Protein AF-A0A957LT41-F1 (afdb_monomer_lite)

Foldseek 3Di:
DDPCPVVVVVVVVVVVVVVCVVVPVVVVVVCVVCLVPPDDDQDDPVVVVLLLLCLQFNQFDPVDDSVVSSVLLVQLLVLLLLQCVLVVVVSCVLCCLQVVQVVVQNVVSVVPNDDDNVSNNSSSVSSVVSNVSSLVCLQPHSNYQDPPPPPPDPVVVPPCVPSNVVSNVVSVVSVVVSVVSNVNSVVCCVPVDDDPPVVVVVVVCVVVDDVPNPD

Secondary structure (DSSP, 8-state):
--TTHHHHHHHHHHHHHHHHGGGHHHHHHHHHHHHHH---PPP-HHHHHHHHHHHHHTT--TTS-HHHHHHHHHHHHHHHHHHHGGGHHHHHHHHHHHHHHHHHHHHHHTTS----TTTSGGGHHHHHHHHHHHHHHHHH-TT-S-TT-SS--GGGSSS-HHHHHHHHHHHHHHHHHHHHHHHHHHHHHHHT-----HHHHHHHHHTT--TT---

pLDDT: mean 86.16, std 12.51, range [45.56, 97.25]

Structure (mmCIF, N/CA/C/O backbone):
data_AF-A0A957LT41-F1
#
_entry.id   AF-A0A957LT41-F1
#
loop_
_atom_site.group_PDB
_atom_site.id
_atom_site.type_symbol
_atom_site.label_atom_id
_atom_site.label_alt_id
_atom_site.label_comp_id
_atom_site.label_asym_id
_atom_site.label_entity_id
_atom_site.label_seq_id
_atom_site.pdbx_PDB_ins_code
_atom_site.Cartn_x
_atom_site.Cartn_y
_atom_site.Cartn_z
_atom_site.occupancy
_atom_site.B_iso_or_equiv
_atom_site.auth_seq_id
_atom_site.auth_comp_id
_atom_site.auth_asym_id
_atom_site.auth_atom_id
_atom_site.pdbx_PDB_model_num
ATOM 1 N N . ASN A 1 1 ? -30.777 -1.771 -1.173 1.00 56.56 1 ASN A N 1
ATOM 2 C CA . ASN A 1 1 ? -30.332 -1.715 -2.582 1.00 56.56 1 ASN A CA 1
ATOM 3 C C . ASN A 1 1 ? -31.487 -1.261 -3.442 1.00 56.56 1 ASN A C 1
ATOM 5 O O . ASN A 1 1 ? -32.528 -1.899 -3.389 1.00 56.56 1 ASN A O 1
ATOM 9 N N . SER A 1 2 ? -31.350 -0.142 -4.160 1.00 71.56 2 SER A N 1
ATOM 10 C CA . SER A 1 2 ? -32.411 0.293 -5.072 1.00 71.56 2 SER A CA 1
ATOM 11 C C . SER A 1 2 ? -32.413 -0.610 -6.316 1.00 71.56 2 SER A C 1
ATOM 13 O O . SER A 1 2 ? -31.338 -0.969 -6.802 1.00 71.56 2 SER A O 1
ATOM 15 N N . PRO A 1 3 ? -33.584 -0.965 -6.866 1.00 74.56 3 PRO A N 1
ATOM 16 C CA . PRO A 1 3 ? -33.681 -1.827 -8.048 1.00 74.56 3 PRO A CA 1
ATOM 17 C C . PRO A 1 3 ? -33.034 -1.211 -9.303 1.00 74.56 3 PRO A C 1
ATOM 19 O O . PRO A 1 3 ? -32.727 -1.916 -10.257 1.00 74.56 3 PRO A O 1
ATOM 22 N N . ARG A 1 4 ? -32.777 0.105 -9.303 1.00 84.94 4 ARG A N 1
ATOM 23 C CA . ARG A 1 4 ? -32.131 0.825 -10.413 1.00 84.94 4 ARG A CA 1
ATOM 24 C C . ARG A 1 4 ? -30.611 0.917 -10.287 1.00 84.94 4 ARG A C 1
ATOM 26 O O . ARG A 1 4 ? -29.958 1.261 -11.267 1.00 84.94 4 ARG A O 1
ATOM 33 N N . PHE A 1 5 ? -30.043 0.613 -9.117 1.00 86.25 5 PHE A N 1
ATOM 34 C CA . PHE A 1 5 ? -28.607 0.763 -8.877 1.00 86.25 5 PHE A CA 1
ATOM 35 C C . PHE A 1 5 ? -27.777 -0.098 -9.830 1.00 86.25 5 PHE A C 1
ATOM 37 O O . PHE A 1 5 ? -26.895 0.430 -10.494 1.00 86.25 5 PHE A O 1
ATOM 44 N N . GLY A 1 6 ? -28.098 -1.392 -9.953 1.00 86.56 6 GLY A N 1
ATOM 45 C CA . GLY A 1 6 ? -27.337 -2.310 -10.807 1.00 86.56 6 GLY A CA 1
ATOM 46 C C . GLY A 1 6 ? -27.349 -1.890 -12.277 1.00 86.56 6 GLY A C 1
ATOM 47 O O . GLY A 1 6 ? -26.302 -1.848 -12.914 1.00 86.56 6 GLY A O 1
ATOM 48 N N . ARG A 1 7 ? -28.519 -1.484 -12.788 1.00 89.88 7 ARG A N 1
ATOM 49 C CA . ARG A 1 7 ? -28.668 -0.992 -14.163 1.00 89.88 7 ARG A CA 1
ATOM 50 C C . ARG A 1 7 ? -27.865 0.286 -14.402 1.00 89.88 7 ARG A C 1
ATOM 52 O O . ARG A 1 7 ? -27.126 0.360 -15.375 1.00 89.88 7 ARG A O 1
ATOM 59 N N . ASN A 1 8 ? -27.997 1.275 -13.519 1.00 90.56 8 ASN A N 1
ATOM 60 C CA . ASN A 1 8 ? -27.285 2.544 -13.659 1.00 90.56 8 ASN A CA 1
ATOM 61 C C . ASN A 1 8 ? -25.769 2.347 -13.532 1.00 90.56 8 ASN A C 1
ATOM 63 O O . ASN A 1 8 ? -25.013 2.931 -14.299 1.00 90.56 8 ASN A O 1
ATOM 67 N N . TRP A 1 9 ? -25.327 1.494 -12.605 1.00 89.06 9 TRP A N 1
ATOM 68 C CA . TRP A 1 9 ? -23.921 1.137 -12.455 1.00 89.06 9 TRP A CA 1
ATOM 69 C C . TRP A 1 9 ? -23.382 0.479 -13.729 1.00 89.06 9 TRP A C 1
ATOM 71 O O . TRP A 1 9 ? -22.382 0.947 -14.260 1.00 89.06 9 TRP A O 1
ATOM 81 N N . ALA A 1 10 ? -24.076 -0.524 -14.278 1.00 92.50 10 ALA A N 1
ATOM 82 C CA . ALA A 1 10 ? -23.667 -1.190 -15.515 1.00 92.50 10 ALA A CA 1
ATOM 83 C C . ALA A 1 10 ? -23.632 -0.230 -16.717 1.00 92.50 10 ALA A C 1
ATOM 85 O O . ALA A 1 10 ? -22.687 -0.270 -17.500 1.00 92.50 10 ALA A O 1
ATOM 86 N N . MET A 1 11 ? -24.612 0.675 -16.837 1.00 95.12 11 MET A N 1
ATOM 87 C CA . MET A 1 11 ? -24.608 1.721 -17.867 1.00 95.12 11 MET A CA 1
ATOM 88 C C . MET A 1 11 ? -23.391 2.640 -17.735 1.00 95.12 11 MET A C 1
ATOM 90 O O . MET A 1 11 ? -22.729 2.906 -18.731 1.00 95.12 11 MET A O 1
ATOM 94 N N . ILE A 1 12 ? -23.062 3.088 -16.520 1.00 94.25 12 ILE A N 1
ATOM 95 C CA . ILE A 1 12 ? -21.889 3.941 -16.276 1.00 94.25 12 ILE A CA 1
ATOM 96 C C . ILE A 1 12 ? -20.592 3.198 -16.616 1.00 94.25 12 ILE A C 1
ATOM 98 O O . ILE A 1 12 ? -19.738 3.773 -17.284 1.00 94.25 12 ILE A O 1
ATOM 102 N N . GLN A 1 13 ? -20.451 1.927 -16.217 1.00 92.56 13 GLN A N 1
ATOM 103 C CA . GLN A 1 13 ? -19.287 1.108 -16.587 1.00 92.56 13 GLN A CA 1
ATOM 104 C C . GLN A 1 13 ? -19.172 0.956 -18.110 1.00 92.56 13 GLN A C 1
ATOM 106 O O . GLN A 1 13 ? -18.088 1.110 -18.665 1.00 92.56 13 GLN A O 1
ATOM 111 N N . GLY A 1 14 ? -20.294 0.715 -18.795 1.00 96.38 14 GLY A N 1
ATOM 112 C CA . GLY A 1 14 ? -20.341 0.616 -20.252 1.00 96.38 14 GLY A CA 1
ATOM 113 C C . GLY A 1 14 ? -19.942 1.918 -20.945 1.00 96.38 14 GLY A C 1
ATOM 114 O O . GLY A 1 14 ? -19.115 1.893 -21.848 1.00 96.38 14 GLY A O 1
ATOM 115 N N . VAL A 1 15 ? -20.462 3.063 -20.493 1.00 96.62 15 VAL A N 1
ATOM 116 C CA . VAL A 1 15 ? -20.073 4.384 -21.019 1.00 96.62 15 VAL A CA 1
ATOM 117 C C . VAL A 1 15 ? -18.590 4.653 -20.775 1.00 96.62 15 VAL A C 1
ATOM 119 O O . VAL A 1 15 ? -17.900 5.076 -21.696 1.00 96.62 15 VAL A O 1
ATOM 122 N N . ALA A 1 16 ? -18.076 4.370 -19.576 1.00 93.50 16 ALA A N 1
ATOM 123 C CA . ALA A 1 16 ? -16.655 4.533 -19.274 1.00 93.50 16 ALA A CA 1
ATOM 124 C C . ALA A 1 16 ? -15.776 3.666 -20.191 1.00 93.50 16 ALA A C 1
ATOM 126 O O . ALA A 1 16 ? -14.781 4.150 -20.726 1.00 93.50 16 ALA A O 1
ATOM 127 N N . PHE A 1 17 ? -16.175 2.414 -20.429 1.00 94.81 17 PHE A N 1
ATOM 128 C CA . PHE A 1 17 ? -15.482 1.519 -21.350 1.00 94.81 17 PHE A CA 1
ATOM 129 C C . PHE A 1 17 ? -15.532 2.026 -22.798 1.00 94.81 17 PHE A C 1
ATOM 131 O O . PHE A 1 17 ? -14.501 2.069 -23.463 1.00 94.81 17 PHE A O 1
ATOM 138 N N . LEU A 1 18 ? -16.697 2.480 -23.272 1.00 96.62 18 LEU A N 1
ATOM 139 C CA . LEU A 1 18 ? -16.859 3.061 -24.610 1.00 96.62 18 LEU A CA 1
ATOM 140 C C . LEU A 1 18 ? -15.993 4.312 -24.806 1.00 96.62 18 LEU A C 1
ATOM 142 O O . LEU A 1 18 ? -15.368 4.460 -25.850 1.00 96.62 18 LEU A O 1
ATOM 146 N N . LEU A 1 19 ? -15.916 5.187 -23.799 1.00 96.56 19 LEU A N 1
ATOM 147 C CA . LEU A 1 19 ? -15.042 6.365 -23.820 1.00 96.56 19 LEU A CA 1
ATOM 148 C C . LEU A 1 19 ? -13.553 5.991 -23.801 1.00 96.56 19 LEU A C 1
ATOM 150 O O . LEU A 1 19 ? -12.722 6.754 -24.290 1.00 96.56 19 LEU A O 1
ATOM 154 N N . TRP A 1 20 ? -13.212 4.823 -23.255 1.00 96.06 20 TRP A N 1
ATOM 155 C CA . TRP A 1 20 ? -11.846 4.307 -23.227 1.00 96.06 20 TRP A CA 1
ATOM 156 C C . TRP A 1 20 ? -11.448 3.570 -24.519 1.00 96.06 20 TRP A C 1
ATOM 158 O O . TRP A 1 20 ? -10.269 3.559 -24.865 1.00 96.06 20 TRP A O 1
ATOM 168 N N . LEU A 1 21 ? -12.402 3.013 -25.279 1.00 96.19 21 LEU A N 1
ATOM 169 C CA . LEU A 1 21 ? -12.138 2.232 -26.501 1.00 96.19 21 LEU A CA 1
ATOM 170 C C . LEU A 1 21 ? -11.209 2.895 -27.536 1.00 96.19 21 LEU A C 1
ATOM 172 O O . LEU A 1 21 ? -10.384 2.166 -28.090 1.00 96.19 21 LEU A O 1
ATOM 176 N N . PRO A 1 22 ? -11.265 4.217 -27.807 1.00 96.19 22 PRO A N 1
ATOM 177 C CA . PRO A 1 22 ? -10.331 4.857 -28.738 1.00 96.19 22 PRO A CA 1
ATOM 178 C C . PRO A 1 22 ? -8.856 4.652 -28.361 1.00 96.19 22 PRO A C 1
ATOM 180 O O . PRO A 1 22 ? -7.988 4.620 -29.229 1.00 96.19 22 PRO A O 1
ATOM 183 N N . TRP A 1 23 ? -8.575 4.458 -27.071 1.00 95.00 23 TRP A N 1
ATOM 184 C CA . TRP A 1 23 ? -7.234 4.219 -26.546 1.00 95.00 23 TRP A CA 1
ATOM 185 C C . TRP A 1 23 ? -6.841 2.741 -26.546 1.00 95.00 23 TRP A C 1
ATOM 187 O O . TRP A 1 23 ? -5.669 2.434 -26.347 1.00 95.00 23 TRP A O 1
ATOM 197 N N . ALA A 1 24 ? -7.769 1.815 -26.806 1.00 93.38 24 ALA A N 1
ATOM 198 C CA . ALA A 1 24 ? -7.495 0.382 -26.745 1.00 93.38 24 ALA A CA 1
ATOM 199 C C . ALA A 1 24 ? -6.460 -0.059 -27.794 1.00 93.38 24 ALA A C 1
ATOM 201 O O . ALA A 1 24 ? -5.564 -0.842 -27.488 1.00 93.38 24 ALA A O 1
ATOM 202 N N . VAL A 1 25 ? -6.549 0.467 -29.020 1.00 92.94 25 VAL A N 1
ATOM 203 C CA . VAL A 1 25 ? -5.601 0.151 -30.102 1.00 92.94 25 VAL A CA 1
ATOM 204 C C . VAL A 1 25 ? -4.182 0.641 -29.785 1.00 92.94 25 VAL A C 1
ATOM 206 O O . VAL A 1 25 ? -3.280 -0.201 -29.756 1.00 92.94 25 VAL A O 1
ATOM 209 N N . PRO A 1 26 ? -3.940 1.942 -29.510 1.00 93.69 26 PRO A N 1
ATOM 210 C CA . PRO A 1 26 ? -2.597 2.401 -29.163 1.00 93.69 26 PRO A CA 1
ATOM 211 C C . PRO A 1 26 ? -2.087 1.751 -27.874 1.00 93.69 26 PRO A C 1
ATOM 213 O O . PRO A 1 26 ? -0.903 1.444 -27.795 1.00 93.69 26 PRO A O 1
ATOM 216 N N . PHE A 1 27 ? -2.963 1.454 -26.906 1.00 90.06 27 PHE A N 1
ATOM 217 C CA . PHE A 1 27 ? -2.597 0.701 -25.708 1.00 90.06 27 PHE A CA 1
ATOM 218 C C . PHE A 1 27 ? -2.038 -0.683 -26.059 1.00 90.06 27 PHE A C 1
ATOM 220 O O . PHE A 1 27 ? -0.923 -0.996 -25.664 1.00 90.06 27 PHE A O 1
ATOM 227 N N . VAL A 1 28 ? -2.751 -1.487 -26.857 1.00 89.38 28 VAL A N 1
ATOM 228 C CA . VAL A 1 28 ? -2.287 -2.832 -27.245 1.00 89.38 28 VAL A CA 1
ATOM 229 C C . VAL A 1 28 ? -0.986 -2.776 -28.048 1.00 89.38 28 VAL A C 1
ATOM 231 O O . VAL A 1 28 ? -0.105 -3.609 -27.832 1.00 89.38 28 VAL A O 1
ATOM 234 N N . LEU A 1 29 ? -0.847 -1.812 -28.963 1.00 90.19 29 LEU A N 1
ATOM 235 C CA . LEU A 1 29 ? 0.390 -1.625 -29.728 1.00 90.19 29 LEU A CA 1
ATOM 236 C C . LEU A 1 29 ? 1.562 -1.270 -28.805 1.00 90.19 29 LEU A C 1
ATOM 238 O O . LEU A 1 29 ? 2.605 -1.917 -28.873 1.00 90.19 29 LEU A O 1
ATOM 242 N N . GLN A 1 30 ? 1.366 -0.314 -27.896 1.00 84.94 30 GLN A N 1
ATOM 243 C CA . GLN A 1 30 ? 2.382 0.107 -26.936 1.00 84.94 30 GLN A CA 1
ATOM 244 C C . GLN A 1 30 ? 2.771 -1.028 -25.987 1.00 84.94 30 GLN A C 1
ATOM 246 O O . GLN A 1 30 ? 3.956 -1.252 -25.761 1.00 84.94 30 GLN A O 1
ATOM 251 N N . THR A 1 31 ? 1.799 -1.777 -25.457 1.00 82.00 31 THR A N 1
ATOM 252 C CA . THR A 1 31 ? 2.073 -2.917 -24.574 1.00 82.00 31 THR A CA 1
ATOM 253 C C . THR A 1 31 ? 2.923 -3.967 -25.281 1.00 82.00 31 THR A C 1
ATOM 255 O O . THR A 1 31 ? 3.863 -4.469 -24.682 1.00 82.00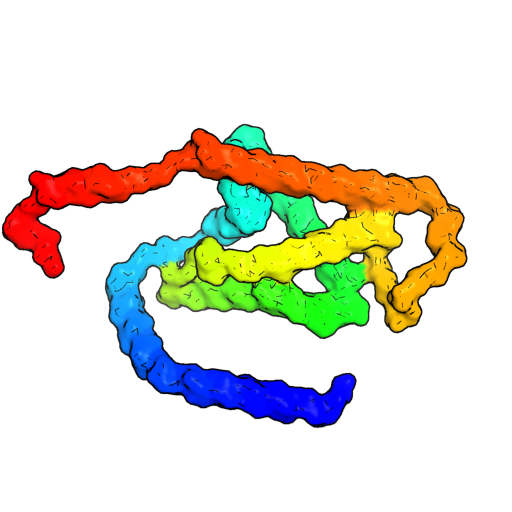 31 THR A O 1
ATOM 258 N N . ARG A 1 32 ? 2.665 -4.263 -26.564 1.00 84.06 32 ARG A N 1
ATOM 259 C CA . ARG A 1 32 ? 3.479 -5.227 -27.328 1.00 84.06 32 ARG A CA 1
ATOM 260 C C . ARG A 1 32 ? 4.921 -4.766 -27.538 1.00 84.06 32 ARG A C 1
ATOM 262 O O . ARG A 1 32 ? 5.813 -5.604 -27.495 1.00 84.06 32 ARG A O 1
ATOM 269 N N . LEU A 1 33 ? 5.137 -3.472 -27.774 1.00 81.50 33 LEU A N 1
ATOM 270 C CA . LEU A 1 33 ? 6.478 -2.901 -27.935 1.00 81.50 33 LEU A CA 1
ATOM 271 C C . LEU A 1 33 ? 7.251 -2.926 -26.611 1.00 81.50 33 LEU A C 1
ATOM 273 O O . LEU A 1 33 ? 8.376 -3.411 -26.554 1.00 81.50 33 LEU A O 1
ATOM 277 N N . VAL A 1 34 ? 6.617 -2.471 -25.527 1.00 74.00 34 VAL A N 1
ATOM 278 C CA . VAL A 1 34 ? 7.219 -2.448 -24.185 1.00 74.00 34 VAL A CA 1
ATOM 279 C C . VAL A 1 34 ? 7.492 -3.866 -23.672 1.00 74.00 34 VAL A C 1
ATOM 281 O O . VAL A 1 34 ? 8.534 -4.100 -23.072 1.00 74.00 34 VAL A O 1
ATOM 284 N N . ASP A 1 35 ? 6.623 -4.836 -23.970 1.00 71.75 35 ASP A N 1
ATOM 285 C CA . ASP A 1 35 ? 6.827 -6.250 -23.622 1.00 71.75 35 ASP A CA 1
ATOM 286 C C . ASP A 1 35 ? 8.115 -6.855 -24.221 1.00 71.75 35 ASP A C 1
ATOM 288 O O . ASP A 1 35 ? 8.587 -7.884 -23.725 1.00 71.75 35 ASP A O 1
ATOM 292 N N . GLY A 1 36 ? 8.648 -6.276 -25.304 1.00 71.62 36 GLY A N 1
ATOM 293 C CA . GLY A 1 36 ? 9.891 -6.710 -25.948 1.00 71.62 36 GLY A CA 1
ATOM 294 C C . GLY A 1 36 ? 11.157 -6.134 -25.308 1.00 71.62 36 GLY A C 1
ATOM 295 O O . GLY A 1 36 ? 12.165 -6.829 -25.247 1.00 71.62 36 GLY A O 1
ATOM 296 N N . GLU A 1 37 ? 11.080 -4.908 -24.788 1.00 73.12 37 GLU A N 1
ATOM 297 C CA . GLU A 1 37 ? 12.249 -4.093 -24.409 1.00 73.12 37 GLU A CA 1
ATOM 298 C C . GLU A 1 37 ? 12.371 -3.851 -22.893 1.00 73.12 37 GLU A C 1
ATOM 300 O O . GLU A 1 37 ? 13.411 -3.420 -22.398 1.00 73.12 37 GLU A O 1
ATOM 305 N N . PHE A 1 38 ? 11.306 -4.089 -22.121 1.00 68.50 38 PHE A N 1
ATOM 306 C CA . PHE A 1 38 ? 11.252 -3.699 -20.713 1.00 68.50 38 PHE A CA 1
ATOM 307 C C . PHE A 1 38 ? 11.651 -4.841 -19.772 1.00 68.50 38 PHE A C 1
ATOM 309 O O . PHE A 1 38 ? 11.040 -5.912 -19.767 1.00 68.50 38 PHE A O 1
ATOM 316 N N . TRP A 1 39 ? 12.654 -4.597 -18.924 1.00 69.06 39 TRP A N 1
ATOM 317 C CA . TRP A 1 39 ? 13.183 -5.588 -17.985 1.00 69.06 39 TRP A CA 1
ATOM 318 C C . TRP A 1 39 ? 12.905 -5.190 -16.527 1.00 69.06 39 TRP A C 1
ATOM 320 O O . TRP A 1 39 ? 13.577 -4.325 -15.967 1.00 69.06 39 TRP A O 1
ATOM 330 N N . ILE A 1 40 ? 11.923 -5.845 -15.894 1.00 80.88 40 ILE A N 1
ATOM 331 C CA . ILE A 1 40 ? 11.733 -5.846 -14.432 1.00 80.88 40 ILE A CA 1
ATOM 332 C C . ILE A 1 40 ? 12.049 -7.249 -13.904 1.00 80.88 40 ILE A C 1
ATOM 334 O O . ILE A 1 40 ? 11.722 -8.257 -14.534 1.00 80.88 40 ILE A O 1
ATOM 338 N N . GLN A 1 41 ? 12.665 -7.328 -12.724 1.00 85.50 41 GLN A N 1
ATOM 339 C CA . GLN A 1 41 ? 12.905 -8.603 -12.051 1.00 85.50 41 GLN A CA 1
ATOM 340 C C . GLN A 1 41 ? 11.593 -9.268 -11.613 1.00 85.50 41 GLN A C 1
ATOM 342 O O . GLN A 1 41 ? 10.673 -8.612 -11.128 1.00 85.50 41 GLN A O 1
ATOM 347 N N . ALA A 1 42 ? 11.519 -10.593 -11.745 1.00 88.75 42 ALA A N 1
ATOM 348 C CA . ALA A 1 42 ? 10.367 -11.356 -11.279 1.00 88.75 42 ALA A CA 1
ATOM 349 C C . ALA A 1 42 ? 10.140 -11.158 -9.766 1.00 88.75 42 ALA A C 1
ATOM 351 O O . ALA A 1 42 ? 11.108 -11.164 -8.994 1.00 88.75 42 ALA A O 1
ATOM 352 N N . PRO A 1 43 ? 8.881 -11.004 -9.315 1.00 92.31 43 PRO A N 1
ATOM 353 C CA . PRO A 1 43 ? 8.598 -10.797 -7.906 1.00 92.31 43 PRO A CA 1
ATOM 354 C C . PRO A 1 43 ? 8.972 -12.031 -7.082 1.00 92.31 43 PRO A C 1
ATOM 356 O O . PRO A 1 43 ? 8.653 -13.170 -7.417 1.00 92.31 43 PRO A O 1
ATOM 359 N N . THR A 1 44 ? 9.614 -11.782 -5.949 1.00 93.94 44 THR A N 1
ATOM 360 C CA . THR A 1 44 ? 9.907 -12.758 -4.901 1.00 93.94 44 THR A CA 1
ATOM 361 C C . THR A 1 44 ? 9.117 -12.427 -3.634 1.00 93.94 44 THR A C 1
ATOM 363 O O . THR A 1 44 ? 8.590 -11.327 -3.460 1.00 93.94 44 THR A O 1
ATOM 366 N N . LEU A 1 45 ? 9.085 -13.344 -2.665 1.00 92.06 45 LEU A N 1
ATOM 367 C CA . LEU A 1 45 ? 8.521 -13.036 -1.343 1.00 92.06 45 LEU A CA 1
ATOM 368 C C . LEU A 1 45 ? 9.226 -11.842 -0.677 1.00 92.06 45 LEU A C 1
ATOM 370 O O . LEU A 1 45 ? 8.590 -11.060 0.027 1.00 92.06 45 LEU A O 1
ATOM 374 N N . ARG A 1 46 ? 10.529 -11.666 -0.942 1.00 92.31 46 ARG A N 1
ATOM 375 C CA . ARG A 1 46 ? 11.312 -10.531 -0.444 1.00 92.31 46 ARG A CA 1
ATOM 376 C C . ARG A 1 46 ? 10.851 -9.215 -1.060 1.00 92.31 46 ARG A C 1
ATOM 378 O O . ARG A 1 46 ? 10.729 -8.245 -0.323 1.00 92.31 46 ARG A O 1
ATOM 385 N N . THR A 1 47 ? 10.575 -9.173 -2.365 1.00 91.69 47 THR A N 1
ATOM 386 C CA . THR A 1 47 ? 10.058 -7.950 -3.002 1.00 91.69 47 THR A CA 1
ATOM 387 C C . THR A 1 47 ? 8.665 -7.614 -2.487 1.00 91.69 47 THR A C 1
ATOM 389 O O . THR A 1 47 ? 8.422 -6.464 -2.164 1.00 91.69 47 THR A O 1
ATOM 392 N N . VAL A 1 48 ? 7.787 -8.607 -2.289 1.00 92.62 48 VAL A N 1
ATOM 393 C CA . VAL A 1 48 ? 6.438 -8.375 -1.734 1.00 92.62 48 VAL A CA 1
ATOM 394 C C . VAL A 1 48 ? 6.504 -7.834 -0.302 1.00 92.62 48 VAL A C 1
ATOM 396 O O . VAL A 1 48 ? 5.842 -6.850 0.026 1.00 92.62 48 VAL A O 1
ATOM 399 N N . ALA A 1 49 ? 7.330 -8.442 0.554 1.00 92.00 49 ALA A N 1
ATOM 400 C CA . ALA A 1 49 ? 7.569 -7.938 1.906 1.00 92.00 49 ALA A CA 1
ATOM 401 C C . ALA A 1 49 ? 8.218 -6.543 1.887 1.00 92.00 49 ALA A C 1
ATOM 403 O O . ALA A 1 49 ? 7.889 -5.696 2.718 1.00 92.00 49 ALA A O 1
ATOM 404 N N . GLY A 1 50 ? 9.101 -6.300 0.914 1.00 92.94 50 GLY A N 1
ATOM 405 C CA . GLY A 1 50 ? 9.699 -5.003 0.619 1.00 92.94 50 GLY A CA 1
ATOM 406 C C . GLY A 1 50 ? 8.646 -3.946 0.308 1.00 92.94 50 GLY A C 1
ATOM 407 O O . GLY A 1 50 ? 8.626 -2.928 0.982 1.00 92.94 50 GLY A O 1
ATOM 408 N N . THR A 1 51 ? 7.705 -4.214 -0.597 1.00 93.62 51 THR A N 1
ATOM 409 C CA . THR A 1 51 ? 6.610 -3.292 -0.936 1.00 93.62 51 THR A CA 1
ATOM 410 C C . THR A 1 51 ? 5.738 -2.968 0.279 1.00 93.62 51 THR A C 1
ATOM 412 O O . THR A 1 51 ? 5.430 -1.805 0.534 1.00 93.62 51 THR A O 1
ATOM 415 N N . LEU A 1 52 ? 5.387 -3.971 1.095 1.00 92.69 52 LEU A N 1
ATOM 416 C CA . LEU A 1 52 ? 4.634 -3.746 2.338 1.00 92.69 52 LEU A CA 1
ATOM 417 C C . LEU A 1 52 ? 5.423 -2.893 3.350 1.00 92.69 52 LEU A C 1
ATOM 419 O O . LEU A 1 52 ? 4.837 -2.036 4.021 1.00 92.69 52 LEU A O 1
ATOM 423 N N . LYS A 1 53 ? 6.749 -3.087 3.434 1.00 94.38 53 LYS A N 1
ATOM 424 C CA . LYS A 1 53 ? 7.654 -2.204 4.186 1.00 94.38 53 LYS A CA 1
ATOM 425 C C . LYS A 1 53 ? 7.629 -0.792 3.607 1.00 94.38 53 LYS A C 1
ATOM 427 O O . LYS A 1 53 ? 7.418 0.142 4.372 1.00 94.38 53 LYS A O 1
ATOM 432 N N . THR A 1 54 ? 7.772 -0.632 2.291 1.00 92.88 54 THR A N 1
ATOM 433 C CA . THR A 1 54 ? 7.752 0.666 1.601 1.00 92.88 54 THR A CA 1
ATOM 434 C C . THR A 1 54 ? 6.481 1.447 1.915 1.00 92.88 54 THR A C 1
ATOM 436 O O . THR A 1 54 ? 6.547 2.631 2.238 1.00 92.88 54 THR A O 1
ATOM 439 N N . PHE A 1 55 ? 5.328 0.779 1.900 1.00 91.25 55 PHE A N 1
ATOM 440 C CA . PHE A 1 55 ? 4.032 1.408 2.174 1.00 91.25 55 PHE A CA 1
ATOM 441 C C . PHE A 1 55 ? 3.830 1.794 3.631 1.00 91.25 55 PHE A C 1
ATOM 443 O O . PHE A 1 55 ? 3.006 2.653 3.918 1.00 91.25 55 PHE A O 1
ATOM 450 N N . SER A 1 56 ? 4.565 1.166 4.546 1.00 92.12 56 SER A N 1
ATOM 451 C CA . SER A 1 56 ? 4.467 1.444 5.977 1.00 92.12 56 SER A CA 1
ATOM 452 C C . SER A 1 56 ? 5.504 2.481 6.426 1.00 92.12 56 SER A C 1
ATOM 454 O O . SER A 1 56 ? 5.172 3.406 7.165 1.00 92.12 56 SER A O 1
ATOM 456 N N . PHE A 1 57 ? 6.760 2.310 5.999 1.00 92.38 57 PHE A N 1
ATOM 457 C CA . PHE A 1 57 ? 7.934 3.123 6.337 1.00 92.38 57 PHE A CA 1
ATOM 458 C C . PHE A 1 57 ? 9.106 2.810 5.378 1.00 92.38 57 PHE A C 1
ATOM 460 O O . PHE A 1 57 ? 9.970 1.976 5.649 1.00 92.38 57 PHE A O 1
ATOM 467 N N . ALA A 1 58 ? 9.156 3.493 4.233 1.00 89.38 58 ALA A N 1
ATOM 468 C CA . ALA A 1 58 ? 10.132 3.213 3.175 1.00 89.38 58 ALA A CA 1
ATOM 469 C C . ALA A 1 58 ? 11.605 3.347 3.594 1.00 89.38 58 ALA A C 1
ATOM 471 O O . ALA A 1 58 ? 12.417 2.482 3.270 1.00 89.38 58 ALA A O 1
ATOM 472 N N . HIS A 1 59 ? 11.945 4.386 4.355 1.00 91.19 59 HIS A N 1
ATOM 473 C CA . HIS A 1 59 ? 13.333 4.748 4.654 1.00 91.19 59 HIS A CA 1
ATOM 474 C C . HIS A 1 59 ? 13.643 4.593 6.143 1.00 91.19 59 HIS A C 1
ATOM 476 O O . HIS A 1 59 ? 14.279 5.450 6.747 1.00 91.19 59 HIS A O 1
ATOM 482 N N . LEU A 1 60 ? 13.171 3.513 6.766 1.00 91.94 60 LEU A N 1
ATOM 483 C CA . LEU A 1 60 ? 13.510 3.225 8.158 1.00 91.94 60 LEU A CA 1
ATOM 484 C C . LEU A 1 60 ? 15.005 2.856 8.282 1.00 91.94 60 LEU A C 1
ATOM 486 O O . LEU A 1 60 ? 15.454 2.012 7.504 1.00 91.94 60 LEU A O 1
ATOM 490 N N . PRO A 1 61 ? 15.755 3.440 9.238 1.00 90.69 61 PRO A N 1
ATOM 491 C CA . PRO A 1 61 ? 17.143 3.066 9.506 1.00 90.69 61 PRO A CA 1
ATOM 492 C C . PRO A 1 61 ? 17.330 1.565 9.763 1.00 90.69 61 PRO A C 1
ATOM 494 O O . PRO A 1 61 ? 16.497 0.948 10.426 1.00 90.69 61 PRO A O 1
ATOM 497 N N . ASP A 1 62 ? 18.454 0.999 9.320 1.00 88.06 62 ASP A N 1
ATOM 498 C CA . ASP A 1 62 ? 18.714 -0.451 9.394 1.00 88.06 62 ASP A CA 1
ATOM 499 C C . ASP A 1 62 ? 18.792 -1.005 10.825 1.00 88.06 62 ASP A C 1
ATOM 501 O O . ASP A 1 62 ? 18.529 -2.184 11.055 1.00 88.06 62 ASP A O 1
ATOM 505 N N . TRP A 1 63 ? 19.113 -0.156 11.807 1.00 89.56 63 TRP A N 1
ATOM 506 C CA . TRP A 1 63 ? 19.141 -0.534 13.222 1.00 89.56 63 TRP A CA 1
ATOM 507 C C . TRP A 1 63 ? 17.741 -0.708 13.834 1.00 89.56 63 TRP A C 1
ATOM 509 O O . TRP A 1 63 ? 17.613 -1.308 14.902 1.00 89.56 63 TRP A O 1
ATOM 519 N N . LEU A 1 64 ? 16.683 -0.203 13.184 1.00 91.75 64 LEU A N 1
ATOM 520 C CA . LEU A 1 64 ? 15.306 -0.385 13.639 1.00 91.75 64 LEU A CA 1
ATOM 521 C C . LEU A 1 64 ? 14.696 -1.666 13.046 1.00 91.75 64 LEU A C 1
ATOM 523 O O . LEU A 1 64 ? 14.645 -1.826 11.823 1.00 91.75 64 LEU A O 1
ATOM 527 N N . PRO A 1 65 ? 14.142 -2.568 13.877 1.00 92.75 65 PRO A N 1
ATOM 528 C CA . PRO A 1 65 ? 13.566 -3.810 13.384 1.00 92.75 65 PRO A CA 1
ATOM 529 C C . PRO A 1 65 ? 12.246 -3.537 12.650 1.00 92.75 65 PRO A C 1
ATOM 531 O O . PRO A 1 65 ? 11.239 -3.192 13.258 1.00 92.75 65 PRO A O 1
ATOM 534 N N . ALA A 1 66 ? 12.220 -3.746 11.333 1.00 92.44 66 ALA A N 1
ATOM 535 C CA . ALA A 1 66 ? 11.025 -3.524 10.513 1.00 92.44 66 ALA A CA 1
ATOM 536 C C . ALA A 1 66 ? 9.870 -4.497 10.829 1.00 92.44 66 ALA A C 1
ATOM 538 O O . ALA A 1 66 ? 8.701 -4.115 10.802 1.00 92.44 66 ALA A O 1
ATOM 539 N N . VAL A 1 67 ? 10.183 -5.764 11.126 1.00 93.38 67 VAL A N 1
ATOM 540 C CA . VAL A 1 67 ? 9.181 -6.844 11.220 1.00 93.38 67 VAL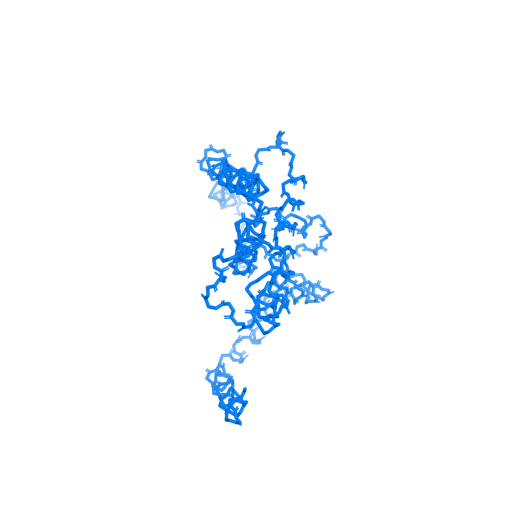 A CA 1
ATOM 541 C C . VAL A 1 67 ? 8.125 -6.597 12.310 1.00 93.38 67 VAL A C 1
ATOM 543 O O . VAL A 1 67 ? 6.941 -6.677 11.981 1.00 93.38 67 VAL A O 1
ATOM 546 N N . PRO A 1 68 ? 8.471 -6.242 13.566 1.00 94.81 68 PRO A N 1
ATOM 547 C CA . PRO A 1 68 ? 7.468 -5.962 14.597 1.00 94.81 68 PRO A CA 1
ATOM 548 C C . PRO A 1 68 ? 6.503 -4.835 14.211 1.00 94.81 68 PRO A C 1
ATOM 550 O O . PRO A 1 68 ? 5.304 -4.921 14.479 1.00 94.81 68 PRO A O 1
ATOM 553 N N . PHE A 1 69 ? 7.003 -3.796 13.539 1.00 94.56 69 PHE A N 1
ATOM 554 C CA . PHE A 1 69 ? 6.175 -2.681 13.091 1.00 94.56 69 PHE A CA 1
ATOM 555 C C . PHE A 1 69 ? 5.253 -3.087 11.937 1.00 94.56 69 PHE A C 1
ATOM 557 O O . PHE A 1 69 ? 4.082 -2.715 11.948 1.00 94.56 69 PHE A O 1
ATOM 564 N N . LEU A 1 70 ? 5.716 -3.923 10.999 1.00 94.50 70 LEU A N 1
ATOM 565 C CA . LEU A 1 70 ? 4.843 -4.486 9.961 1.00 94.50 70 LEU A CA 1
ATOM 566 C C . LEU A 1 70 ? 3.733 -5.350 10.559 1.00 94.50 70 LEU A C 1
ATOM 568 O O . LEU A 1 70 ? 2.581 -5.245 10.139 1.00 94.50 70 LEU A O 1
ATOM 572 N N . VAL A 1 71 ? 4.055 -6.161 11.570 1.00 95.56 71 VAL A N 1
ATOM 573 C CA . VAL A 1 71 ? 3.057 -6.959 12.294 1.00 95.56 71 VAL A CA 1
ATOM 574 C C . VAL A 1 71 ? 2.030 -6.049 12.965 1.00 95.56 71 VAL A C 1
ATOM 576 O O . VAL A 1 71 ? 0.834 -6.290 12.824 1.00 95.56 71 VAL A O 1
ATOM 579 N N . LEU A 1 72 ? 2.455 -4.970 13.630 1.00 94.88 72 LEU A N 1
ATOM 580 C CA . LEU A 1 72 ? 1.535 -3.995 14.223 1.00 94.88 72 LEU A CA 1
ATOM 581 C C . LEU A 1 72 ? 0.596 -3.379 13.172 1.00 94.88 72 LEU A C 1
ATOM 583 O O . LEU A 1 72 ? -0.615 -3.335 13.385 1.00 94.88 72 LEU A O 1
ATOM 587 N N . TYR A 1 73 ? 1.136 -2.929 12.037 1.00 95.25 73 TYR A N 1
ATOM 588 C CA . TYR A 1 73 ? 0.353 -2.327 10.953 1.00 95.25 73 TYR A CA 1
ATOM 589 C C . TYR A 1 73 ? -0.654 -3.334 10.376 1.00 95.25 73 TYR A C 1
ATOM 591 O O . TYR A 1 73 ? -1.832 -3.006 10.212 1.00 95.25 73 TYR A O 1
ATOM 599 N N . ALA A 1 74 ? -0.228 -4.581 10.151 1.00 95.06 74 ALA A N 1
ATOM 600 C CA . ALA A 1 74 ? -1.094 -5.664 9.694 1.00 95.06 74 ALA A CA 1
ATOM 601 C C . ALA A 1 74 ? -2.209 -5.970 10.707 1.00 95.06 74 ALA A C 1
ATOM 603 O O . ALA A 1 74 ? -3.374 -6.064 10.325 1.00 95.06 74 ALA A O 1
ATOM 604 N N . LEU A 1 75 ? -1.891 -6.060 12.003 1.00 95.62 75 LEU A N 1
ATOM 605 C CA . LEU A 1 75 ? -2.880 -6.284 13.062 1.00 95.62 75 LEU A CA 1
ATOM 606 C C . LEU A 1 75 ? -3.910 -5.153 13.132 1.00 95.62 75 LEU A C 1
ATOM 608 O O . LEU A 1 75 ? -5.098 -5.425 13.300 1.00 95.62 75 LEU A O 1
ATOM 612 N N . LEU A 1 76 ? -3.491 -3.896 12.963 1.00 95.44 76 LEU A N 1
ATOM 613 C CA . LEU A 1 76 ? -4.407 -2.756 12.910 1.00 95.44 76 LEU A CA 1
ATOM 614 C C . LEU A 1 76 ? -5.296 -2.799 11.661 1.00 95.44 76 LEU A C 1
ATOM 616 O O . LEU A 1 76 ? -6.504 -2.604 11.775 1.00 95.44 76 LEU A O 1
ATOM 620 N N . ALA A 1 77 ? -4.745 -3.111 10.486 1.00 95.00 77 ALA A N 1
ATOM 621 C CA . ALA A 1 77 ? -5.536 -3.254 9.264 1.00 95.00 77 ALA A CA 1
ATOM 622 C C . ALA A 1 77 ? -6.565 -4.399 9.374 1.00 95.00 77 ALA A C 1
ATOM 624 O O . ALA A 1 77 ? -7.740 -4.217 9.042 1.00 95.00 77 ALA A O 1
ATOM 625 N N . LEU A 1 78 ? -6.161 -5.553 9.921 1.00 94.12 78 LEU A N 1
ATOM 626 C CA . LEU A 1 78 ? -7.046 -6.691 10.193 1.00 94.12 78 LEU A CA 1
ATOM 627 C C . LEU A 1 78 ? -8.113 -6.351 11.239 1.00 94.12 78 LEU A C 1
ATOM 629 O O . LEU A 1 78 ? -9.281 -6.702 11.061 1.00 94.12 78 LEU A O 1
ATOM 633 N N . ALA A 1 79 ? -7.751 -5.620 12.297 1.00 92.12 79 ALA A N 1
ATOM 634 C CA . ALA A 1 79 ? -8.709 -5.111 13.272 1.00 92.12 79 ALA A CA 1
ATOM 635 C C . ALA A 1 79 ? -9.728 -4.167 12.617 1.00 92.12 79 ALA A C 1
ATOM 637 O O . ALA A 1 79 ? -10.910 -4.216 12.955 1.00 92.12 79 ALA A O 1
ATOM 638 N N . GLY A 1 80 ? -9.304 -3.351 11.647 1.00 91.19 80 GLY A N 1
ATOM 639 C CA . GLY A 1 80 ? -10.188 -2.491 10.861 1.00 91.19 80 GLY A CA 1
ATOM 640 C C . GLY A 1 80 ? -11.178 -3.279 10.009 1.00 91.19 80 GLY A C 1
ATOM 641 O O . GLY A 1 80 ? -12.380 -3.000 10.032 1.00 91.19 80 GLY A O 1
ATOM 642 N N . LEU A 1 81 ? -10.698 -4.320 9.324 1.00 90.94 81 LEU A N 1
ATOM 643 C CA . LEU A 1 81 ? -11.543 -5.228 8.549 1.00 90.94 81 LEU A CA 1
ATOM 644 C C . LEU A 1 81 ? -12.560 -5.946 9.449 1.00 90.94 81 LEU A C 1
ATOM 646 O O . LEU A 1 81 ? -13.755 -5.987 9.146 1.00 90.94 81 LEU A O 1
ATOM 650 N N . PHE A 1 82 ? -12.104 -6.446 10.600 1.00 88.38 82 PHE A N 1
ATOM 651 C CA . PHE A 1 82 ? -12.961 -7.088 11.591 1.00 88.38 82 PHE A CA 1
ATOM 652 C C . PHE A 1 82 ? -13.995 -6.120 12.175 1.00 88.38 82 PHE A C 1
ATOM 654 O O . PHE A 1 82 ? -15.156 -6.490 12.342 1.00 88.38 82 PHE A O 1
ATOM 661 N N . TYR A 1 83 ? -13.617 -4.872 12.450 1.00 85.06 83 TYR A N 1
ATOM 662 C CA . TYR A 1 83 ? -14.529 -3.841 12.943 1.00 85.06 83 TYR A CA 1
ATOM 663 C C . TYR A 1 83 ? -15.633 -3.530 11.922 1.00 85.06 83 TYR A C 1
ATOM 665 O O . TYR A 1 83 ? -16.803 -3.396 12.290 1.00 85.06 83 TYR A O 1
ATOM 673 N N . PHE A 1 84 ? -15.299 -3.487 10.626 1.00 83.62 84 PHE A N 1
ATOM 674 C CA . PHE A 1 84 ? -16.269 -3.234 9.558 1.00 83.62 84 PHE A CA 1
ATOM 675 C C . PHE A 1 84 ? -17.017 -4.463 9.036 1.00 83.62 84 PHE A C 1
ATOM 677 O O . PHE A 1 84 ? -17.896 -4.304 8.189 1.00 83.62 84 PHE A O 1
ATOM 684 N N . ARG A 1 85 ? -16.791 -5.668 9.575 1.00 80.94 85 ARG A N 1
ATOM 685 C CA . ARG A 1 85 ? -17.489 -6.895 9.130 1.00 80.94 85 ARG A CA 1
ATOM 686 C C . ARG A 1 85 ? -19.018 -6.806 9.196 1.00 80.94 85 ARG A C 1
ATOM 688 O O . ARG A 1 85 ? -19.710 -7.485 8.453 1.00 80.94 85 ARG A O 1
ATOM 695 N N . ARG A 1 86 ? -19.570 -5.943 10.061 1.00 75.19 86 ARG A N 1
ATOM 696 C CA . ARG A 1 86 ? -21.023 -5.686 10.146 1.00 75.19 86 ARG A CA 1
ATOM 697 C C . ARG A 1 86 ? -21.556 -4.839 8.982 1.00 75.19 86 ARG A C 1
ATOM 699 O O . ARG A 1 86 ? -22.751 -4.865 8.701 1.00 75.19 86 ARG A O 1
ATOM 706 N N . ARG A 1 87 ? -20.681 -4.106 8.290 1.00 82.75 87 ARG A N 1
ATOM 707 C CA . ARG A 1 87 ? -20.958 -3.329 7.075 1.00 82.75 87 ARG A CA 1
ATOM 708 C C . ARG A 1 87 ? -20.159 -3.908 5.908 1.00 82.75 87 ARG A C 1
ATOM 710 O O . ARG A 1 87 ? -19.312 -3.227 5.335 1.00 82.75 87 ARG A O 1
ATOM 717 N N . MET A 1 88 ? -20.452 -5.164 5.558 1.00 80.00 88 MET A N 1
ATOM 718 C CA . MET A 1 88 ? -19.671 -5.943 4.588 1.00 80.00 88 MET A CA 1
ATOM 719 C C . MET A 1 88 ? -19.391 -5.215 3.272 1.00 80.00 88 MET A C 1
ATOM 721 O O . MET A 1 88 ? -18.292 -5.344 2.761 1.00 80.00 88 MET A O 1
ATOM 725 N N . ALA A 1 89 ? -20.314 -4.397 2.758 1.00 84.88 89 ALA A N 1
ATOM 726 C CA . ALA A 1 89 ? -20.072 -3.618 1.541 1.00 84.88 89 ALA A CA 1
ATOM 727 C C . ALA A 1 89 ? -18.840 -2.694 1.649 1.00 84.88 89 ALA A C 1
ATOM 729 O O . ALA A 1 89 ? -18.031 -2.647 0.731 1.00 84.88 89 ALA A O 1
ATOM 730 N N . TRP A 1 90 ? -18.660 -2.005 2.782 1.00 85.12 90 TRP A N 1
ATOM 731 C CA . TRP A 1 90 ? -17.503 -1.132 3.015 1.00 85.12 90 TRP A CA 1
ATOM 732 C C . TRP A 1 90 ? -16.224 -1.925 3.281 1.00 85.12 90 TRP A C 1
ATOM 734 O O . TRP A 1 90 ? -15.163 -1.549 2.792 1.00 85.12 90 TRP A O 1
ATOM 744 N N . ALA A 1 91 ? -16.328 -3.034 4.019 1.00 86.94 91 ALA A N 1
ATOM 745 C CA . ALA A 1 91 ? -15.203 -3.938 4.243 1.00 86.94 91 ALA A CA 1
ATOM 746 C C . ALA A 1 91 ? -14.685 -4.521 2.919 1.00 86.94 91 ALA A C 1
ATOM 748 O O . ALA A 1 91 ? -13.489 -4.471 2.653 1.00 86.94 91 ALA A O 1
ATOM 749 N N . LEU A 1 92 ? -15.593 -5.013 2.071 1.00 89.81 92 LEU A N 1
ATOM 750 C CA . LEU A 1 92 ? -15.283 -5.551 0.749 1.00 89.81 92 LEU A CA 1
ATOM 751 C C . LEU A 1 92 ? -14.751 -4.470 -0.187 1.00 89.81 92 LEU A C 1
ATOM 753 O O . LEU A 1 92 ? -13.801 -4.734 -0.912 1.00 89.81 92 LEU A O 1
ATOM 757 N N . LEU A 1 93 ? -15.300 -3.252 -0.142 1.00 92.06 93 LEU A N 1
ATOM 758 C CA . LEU A 1 93 ? -14.779 -2.128 -0.917 1.00 92.06 93 LEU A CA 1
ATOM 759 C C . LEU A 1 93 ? -13.317 -1.843 -0.553 1.00 92.06 93 LEU A C 1
ATOM 761 O O . LEU A 1 93 ? -12.462 -1.891 -1.430 1.00 92.06 93 LEU A O 1
ATOM 765 N N . LEU A 1 94 ? -13.009 -1.607 0.724 1.00 93.44 94 LEU A N 1
ATOM 766 C CA . LEU A 1 94 ? -11.638 -1.311 1.158 1.00 93.44 94 LEU A CA 1
ATOM 767 C C . LEU A 1 94 ? -10.683 -2.480 0.900 1.00 93.44 94 LEU A C 1
ATOM 769 O O . LEU A 1 94 ? -9.573 -2.265 0.420 1.00 93.44 94 LEU A O 1
ATOM 773 N N . LEU A 1 95 ? -11.129 -3.712 1.165 1.00 93.81 95 LEU A N 1
ATOM 774 C CA . LEU A 1 95 ? -10.344 -4.909 0.883 1.00 93.81 95 LEU A CA 1
ATOM 775 C C . LEU A 1 95 ? -10.069 -5.049 -0.615 1.00 93.81 95 LEU A C 1
ATOM 777 O O . LEU A 1 95 ? -8.943 -5.348 -0.984 1.00 93.81 95 LEU A O 1
ATOM 781 N N . SER A 1 96 ? -11.059 -4.802 -1.475 1.00 94.31 96 SER A N 1
ATOM 782 C CA . SER A 1 96 ? -10.882 -4.872 -2.928 1.00 94.31 96 SER A CA 1
ATOM 783 C C . SER A 1 96 ? -9.924 -3.797 -3.438 1.00 94.31 96 SER A C 1
ATOM 785 O O . SER A 1 96 ? -9.010 -4.116 -4.189 1.00 94.31 96 SER A O 1
ATOM 787 N N . LEU A 1 97 ? -10.057 -2.553 -2.966 1.00 95.00 97 LEU A N 1
ATOM 788 C CA . LEU A 1 97 ? -9.176 -1.446 -3.347 1.00 95.00 97 LEU A CA 1
ATOM 789 C C . LEU A 1 97 ? -7.717 -1.683 -2.935 1.00 95.00 97 LEU A C 1
ATOM 791 O O . LEU A 1 97 ? -6.812 -1.191 -3.600 1.00 95.00 97 LEU A O 1
ATOM 795 N N . PHE A 1 98 ? -7.486 -2.427 -1.851 1.00 95.19 98 PHE A N 1
ATOM 796 C CA . PHE A 1 98 ? -6.148 -2.811 -1.413 1.00 95.19 98 PHE A CA 1
ATOM 797 C C . PHE A 1 98 ? -5.631 -4.070 -2.128 1.00 95.19 98 PHE A C 1
ATOM 799 O O . PHE A 1 98 ? -4.544 -4.065 -2.698 1.00 95.19 98 PHE A O 1
ATOM 806 N N . ALA A 1 99 ? -6.407 -5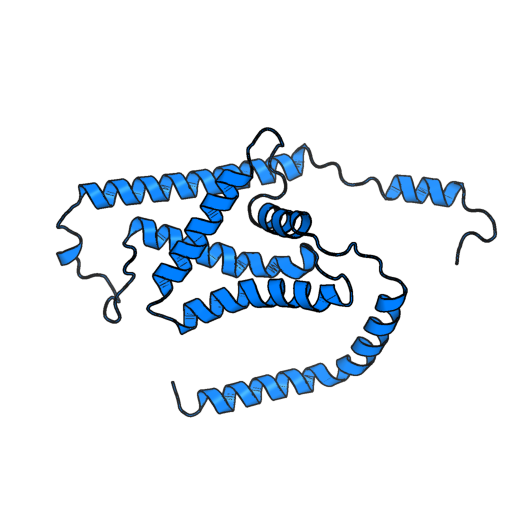.155 -2.106 1.00 94.94 99 ALA A N 1
ATOM 807 C CA . ALA A 1 99 ? -5.949 -6.479 -2.507 1.00 94.94 99 ALA A CA 1
ATOM 808 C C . ALA A 1 99 ? -6.000 -6.713 -4.020 1.00 94.94 99 ALA A C 1
ATOM 810 O O . ALA A 1 99 ? -5.147 -7.427 -4.535 1.00 94.94 99 ALA A O 1
ATOM 811 N N . VAL A 1 100 ? -6.970 -6.138 -4.744 1.00 95.69 100 VAL A N 1
ATOM 812 C CA . VAL A 1 100 ? -7.116 -6.395 -6.188 1.00 95.69 100 VAL A CA 1
ATOM 813 C C . VAL A 1 100 ? -5.905 -5.897 -6.979 1.00 95.69 100 VAL A C 1
ATOM 815 O O . VAL A 1 100 ? -5.403 -6.690 -7.770 1.00 95.69 100 VAL A O 1
ATOM 818 N N . PRO A 1 101 ? -5.375 -4.674 -6.771 1.00 94.75 101 PRO A N 1
ATOM 819 C CA . PRO A 1 101 ? -4.166 -4.247 -7.476 1.00 94.75 101 PRO A CA 1
ATOM 820 C C . PRO A 1 101 ? -2.960 -5.129 -7.132 1.00 94.75 101 PRO A C 1
ATOM 822 O O . PRO A 1 101 ? -2.263 -5.589 -8.029 1.00 94.75 101 PRO A O 1
ATOM 825 N N . PHE A 1 102 ? -2.779 -5.458 -5.848 1.00 93.62 102 PHE A N 1
ATOM 826 C CA . PHE A 1 102 ? -1.682 -6.306 -5.372 1.00 93.62 102 PHE A CA 1
ATOM 827 C C . PHE A 1 102 ? -1.703 -7.703 -6.004 1.00 93.62 102 PHE A C 1
ATOM 829 O O . PHE A 1 102 ? -0.716 -8.161 -6.573 1.00 93.62 102 PHE A O 1
ATOM 836 N N . VAL A 1 103 ? -2.845 -8.387 -5.908 1.00 95.44 103 VAL A N 1
ATOM 837 C CA . VAL A 1 103 ? -3.028 -9.737 -6.450 1.00 95.44 103 VAL A CA 1
ATOM 838 C C . VAL A 1 103 ? -3.014 -9.700 -7.974 1.00 95.44 103 VAL A C 1
ATOM 840 O O . VAL A 1 103 ? -2.408 -10.567 -8.591 1.00 95.44 103 VAL A O 1
ATOM 843 N N . GLY A 1 104 ? -3.633 -8.690 -8.585 1.00 94.56 104 GLY A N 1
ATOM 844 C CA . GLY A 1 104 ? -3.644 -8.498 -10.030 1.00 94.56 104 GLY A CA 1
ATOM 845 C C . GLY A 1 104 ? -2.235 -8.373 -10.602 1.00 94.56 104 GLY A C 1
ATOM 846 O O . GLY A 1 104 ? -1.887 -9.119 -11.513 1.00 94.56 104 GLY A O 1
ATOM 847 N N . GLU A 1 105 ? -1.396 -7.507 -10.032 1.00 94.31 105 GLU A N 1
ATOM 848 C CA . GLU A 1 105 ? -0.006 -7.360 -10.474 1.00 94.31 105 GLU A CA 1
ATOM 849 C C . GLU A 1 105 ? 0.819 -8.625 -10.250 1.00 94.31 105 GLU A C 1
ATOM 851 O O . GLU A 1 105 ? 1.604 -8.995 -11.123 1.00 94.31 105 GLU A O 1
ATOM 856 N N . LEU A 1 106 ? 0.624 -9.332 -9.131 1.00 94.31 106 LEU A N 1
ATOM 857 C CA . LEU A 1 106 ? 1.297 -10.610 -8.881 1.00 94.31 106 LEU A CA 1
ATOM 858 C C . LEU A 1 106 ? 0.887 -11.686 -9.894 1.00 94.31 106 LEU A C 1
ATOM 860 O O . LEU A 1 106 ? 1.747 -12.405 -10.396 1.00 94.31 106 LEU A O 1
ATOM 864 N N . LEU A 1 107 ? -0.403 -11.775 -10.230 1.00 94.88 107 LEU A N 1
ATOM 865 C CA . LEU A 1 107 ? -0.918 -12.726 -11.216 1.00 94.88 107 LEU A CA 1
ATOM 866 C C . LEU A 1 107 ? -0.406 -12.418 -12.624 1.00 94.88 107 LEU A C 1
ATOM 868 O O . LEU A 1 107 ? 0.039 -13.325 -13.323 1.00 94.88 107 LEU A O 1
ATOM 872 N N . VAL A 1 108 ? -0.420 -11.148 -13.038 1.00 91.12 108 VAL A N 1
ATOM 873 C CA . VAL A 1 108 ? 0.150 -10.740 -14.333 1.00 91.12 108 VAL A CA 1
ATOM 874 C C . VAL A 1 108 ? 1.662 -10.993 -14.357 1.00 91.12 108 VAL A C 1
ATOM 876 O O . VAL A 1 108 ? 2.190 -11.469 -15.366 1.00 91.12 108 VAL A O 1
ATOM 879 N N . SER A 1 109 ? 2.334 -10.805 -13.216 1.00 90.94 109 SER A N 1
ATOM 880 C CA . SER A 1 109 ? 3.767 -11.068 -13.044 1.00 90.94 109 SER A CA 1
ATOM 881 C C . SER A 1 109 ? 4.180 -12.530 -13.177 1.00 90.94 109 SER A C 1
ATOM 883 O O . SER A 1 109 ? 5.362 -12.788 -13.387 1.00 90.94 109 SER A O 1
ATOM 885 N N . LEU A 1 110 ? 3.237 -13.482 -13.146 1.00 89.69 110 LEU A N 1
ATOM 886 C CA . LEU A 1 110 ? 3.515 -14.881 -13.495 1.00 89.69 110 LEU A CA 1
ATOM 887 C C . LEU A 1 110 ? 3.888 -15.047 -14.974 1.00 89.69 110 LEU A C 1
ATOM 889 O O . LEU A 1 110 ? 4.632 -15.959 -15.324 1.00 89.69 110 LEU A O 1
ATOM 893 N N . ARG A 1 111 ? 3.361 -14.179 -15.846 1.00 88.31 111 ARG A N 1
ATOM 894 C CA . ARG A 1 111 ? 3.663 -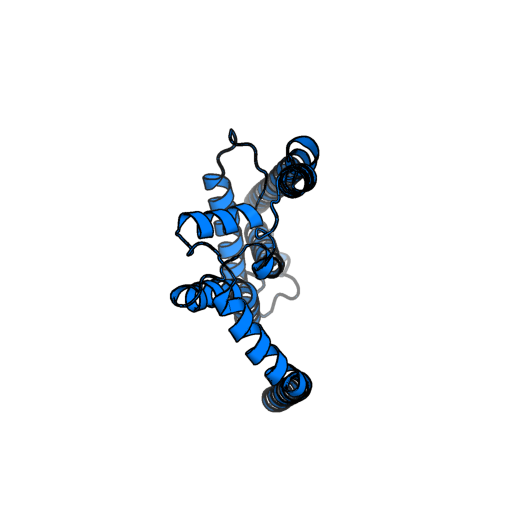14.171 -17.284 1.00 88.31 111 ARG A CA 1
ATOM 895 C C . ARG A 1 111 ? 4.715 -13.118 -17.626 1.00 88.31 111 ARG A C 1
ATOM 897 O O . ARG A 1 111 ? 5.627 -13.394 -18.400 1.00 88.31 111 ARG A O 1
ATOM 904 N N . ARG A 1 112 ? 4.548 -11.900 -17.111 1.00 84.31 112 ARG A N 1
ATOM 905 C CA . ARG A 1 112 ? 5.398 -10.739 -17.402 1.00 84.31 112 ARG A CA 1
ATOM 906 C C . ARG A 1 112 ? 5.598 -9.930 -16.126 1.00 84.31 112 ARG A C 1
ATOM 908 O O . ARG A 1 112 ? 4.616 -9.354 -15.667 1.00 84.31 112 ARG A O 1
ATOM 915 N N . PRO A 1 113 ? 6.816 -9.877 -15.556 1.00 88.69 113 PRO A N 1
ATOM 916 C CA . PRO A 1 113 ? 7.076 -9.122 -14.335 1.00 88.69 113 PRO A CA 1
ATOM 917 C C . PRO A 1 113 ? 6.675 -7.651 -14.477 1.00 88.69 113 PRO A C 1
ATOM 919 O O . PRO A 1 113 ? 7.274 -6.913 -15.253 1.00 88.69 113 PRO A O 1
ATOM 922 N N . ILE A 1 114 ? 5.655 -7.239 -13.725 1.00 89.38 114 ILE A N 1
ATOM 923 C CA . ILE A 1 114 ? 5.189 -5.843 -13.662 1.00 89.38 114 ILE A CA 1
ATOM 924 C C . ILE A 1 114 ? 5.026 -5.335 -12.227 1.00 89.38 114 ILE A C 1
ATOM 926 O O . ILE A 1 114 ? 4.696 -4.171 -12.030 1.00 89.38 114 ILE A O 1
ATOM 930 N N . PHE A 1 115 ? 5.233 -6.205 -11.235 1.00 92.12 115 PHE A N 1
ATOM 931 C CA . PHE A 1 115 ? 5.048 -5.889 -9.825 1.00 92.12 115 PHE A CA 1
ATOM 932 C C . PHE A 1 115 ? 6.022 -4.794 -9.378 1.00 92.12 115 PHE A C 1
ATOM 934 O O . PHE A 1 115 ? 7.237 -5.016 -9.341 1.00 92.12 115 PHE A O 1
ATOM 941 N N . TYR A 1 116 ? 5.493 -3.615 -9.041 1.00 90.62 116 TYR A N 1
ATOM 942 C CA . TYR A 1 116 ? 6.317 -2.454 -8.717 1.00 90.62 116 TYR A CA 1
ATOM 943 C C . TYR A 1 116 ? 5.655 -1.517 -7.696 1.00 90.62 116 TYR A C 1
ATOM 945 O O . TYR A 1 116 ? 4.458 -1.253 -7.729 1.00 90.62 116 TYR A O 1
ATOM 953 N N . ASP A 1 117 ? 6.443 -0.936 -6.788 1.00 90.62 117 ASP A N 1
ATOM 954 C CA . ASP A 1 117 ? 5.901 -0.110 -5.695 1.00 90.62 117 ASP A CA 1
ATOM 955 C C . ASP A 1 117 ? 5.109 1.110 -6.207 1.00 90.62 117 ASP A C 1
ATOM 957 O O . ASP A 1 117 ? 4.112 1.519 -5.608 1.00 90.62 117 ASP A O 1
ATOM 961 N N . ARG A 1 118 ? 5.537 1.701 -7.333 1.00 88.31 118 ARG A N 1
ATOM 962 C CA . ARG A 1 118 ? 4.929 2.930 -7.872 1.00 88.31 118 ARG A CA 1
ATOM 963 C C . ARG A 1 118 ? 3.544 2.704 -8.470 1.00 88.31 118 ARG A C 1
ATOM 965 O O . ARG A 1 118 ? 2.718 3.610 -8.408 1.00 88.31 118 ARG A O 1
ATOM 972 N N . THR A 1 119 ? 3.282 1.531 -9.042 1.00 90.31 119 THR A N 1
ATOM 973 C CA . THR A 1 119 ? 1.965 1.194 -9.610 1.00 90.31 119 THR A CA 1
ATOM 974 C C . THR A 1 119 ? 0.954 0.904 -8.502 1.00 90.31 119 THR A C 1
ATOM 976 O O . THR A 1 119 ? -0.218 1.267 -8.606 1.00 90.31 119 THR A O 1
ATOM 979 N N . LEU A 1 120 ? 1.439 0.384 -7.374 1.00 94.38 120 LEU A N 1
ATOM 980 C CA . LEU A 1 120 ? 0.640 0.038 -6.204 1.00 94.38 120 LEU A CA 1
ATOM 981 C C . LEU A 1 120 ? 0.458 1.187 -5.192 1.00 94.38 120 LEU A C 1
ATOM 983 O O . LEU A 1 120 ? -0.271 1.009 -4.215 1.00 94.38 120 LEU A O 1
ATOM 987 N N . ILE A 1 121 ? 1.042 2.376 -5.408 1.00 92.25 121 ILE A N 1
ATOM 988 C CA . ILE A 1 121 ? 1.020 3.492 -4.436 1.00 92.25 121 ILE A CA 1
ATOM 989 C C . ILE A 1 121 ? -0.396 3.880 -3.985 1.00 92.25 121 ILE A C 1
ATOM 991 O O . ILE A 1 121 ? -0.620 4.210 -2.821 1.00 92.25 121 ILE A O 1
ATOM 995 N N . TRP A 1 122 ? -1.387 3.773 -4.868 1.00 92.00 122 TRP A N 1
ATOM 996 C CA . TRP A 1 122 ? -2.781 4.115 -4.576 1.00 92.00 122 TRP A CA 1
ATOM 997 C C . TRP A 1 122 ? -3.436 3.174 -3.558 1.00 92.00 122 TRP A C 1
ATOM 999 O O . TRP A 1 122 ? -4.391 3.565 -2.887 1.00 92.00 122 TRP A O 1
ATOM 1009 N N . THR A 1 123 ? -2.896 1.963 -3.381 1.00 94.94 123 THR A N 1
ATOM 1010 C CA . THR A 1 123 ? -3.367 0.999 -2.372 1.00 94.94 123 THR A CA 1
ATOM 1011 C C . THR A 1 123 ? -3.024 1.423 -0.941 1.00 94.94 123 THR A C 1
ATOM 1013 O O . THR A 1 123 ? -3.628 0.927 0.012 1.00 94.94 123 THR A O 1
ATOM 1016 N N . THR A 1 124 ? -2.133 2.404 -0.761 1.00 94.06 124 THR A N 1
ATOM 1017 C CA . THR A 1 124 ? -1.830 2.970 0.564 1.00 94.06 124 THR A CA 1
ATOM 1018 C C . THR A 1 124 ? -3.038 3.686 1.177 1.00 94.06 124 THR A C 1
ATOM 1020 O O . THR A 1 124 ? -3.232 3.631 2.389 1.00 94.06 124 THR A O 1
ATOM 1023 N N . LEU A 1 125 ? -3.918 4.280 0.361 1.00 94.50 125 LEU A N 1
ATOM 1024 C CA . LEU A 1 125 ? -5.137 4.946 0.833 1.00 94.50 125 LEU A CA 1
ATOM 1025 C C . LEU A 1 125 ? -6.102 3.982 1.549 1.00 94.50 125 LEU A C 1
ATOM 1027 O O . LEU A 1 125 ? -6.402 4.214 2.724 1.00 94.50 125 LEU A O 1
ATOM 1031 N N . PRO A 1 126 ? -6.593 2.892 0.918 1.00 95.75 126 PRO A N 1
ATOM 1032 C CA . PRO A 1 126 ? -7.444 1.930 1.613 1.00 95.75 126 PRO A CA 1
ATOM 1033 C C . PRO A 1 126 ? -6.717 1.250 2.779 1.00 95.75 126 PRO A C 1
ATOM 1035 O O . PRO A 1 126 ? -7.353 0.966 3.793 1.00 95.75 126 PRO A O 1
ATOM 1038 N N . PHE A 1 127 ? -5.399 1.049 2.688 1.00 95.25 127 PHE A N 1
ATOM 1039 C CA . PHE A 1 127 ? -4.593 0.507 3.782 1.00 95.25 127 PHE A CA 1
ATOM 1040 C C . PHE A 1 127 ? -4.598 1.410 5.027 1.00 95.25 127 PHE A C 1
ATOM 1042 O O . PHE A 1 127 ? -4.946 0.952 6.118 1.00 95.25 127 PHE A O 1
ATOM 1049 N N . TYR A 1 128 ? -4.313 2.707 4.878 1.00 94.69 128 TYR A N 1
ATOM 1050 C CA . TYR A 1 128 ? -4.354 3.660 5.990 1.00 94.69 128 TYR A CA 1
ATOM 1051 C C . TYR A 1 128 ? -5.762 3.856 6.547 1.00 94.69 128 TYR A C 1
ATOM 1053 O O . TYR A 1 128 ? -5.930 3.988 7.761 1.00 94.69 128 TYR A O 1
ATOM 1061 N N . LEU A 1 129 ? -6.789 3.812 5.693 1.00 95.25 129 LEU A N 1
ATOM 1062 C CA . LEU A 1 129 ? -8.175 3.817 6.156 1.00 95.25 129 LEU A CA 1
ATOM 1063 C C . LEU A 1 129 ? -8.459 2.596 7.037 1.00 95.25 129 LEU A C 1
ATOM 1065 O O . LEU A 1 129 ? -8.972 2.764 8.144 1.00 95.25 129 LEU A O 1
ATOM 1069 N N . LEU A 1 130 ? -8.086 1.387 6.599 1.00 94.88 130 LEU A N 1
ATOM 1070 C CA . LEU A 1 130 ? -8.235 0.162 7.392 1.00 94.88 130 LEU A CA 1
ATOM 1071 C C . LEU A 1 130 ? -7.510 0.267 8.736 1.00 94.88 130 LEU A C 1
ATOM 1073 O O . LEU A 1 130 ? -8.107 -0.047 9.765 1.00 94.88 130 LEU A O 1
ATOM 1077 N N . MET A 1 131 ? -6.277 0.777 8.758 1.00 95.12 131 MET A N 1
ATOM 1078 C CA . MET A 1 131 ? -5.553 1.020 10.007 1.00 95.12 131 MET A CA 1
ATOM 1079 C C . MET A 1 131 ? -6.292 2.005 10.920 1.00 95.12 131 MET A C 1
ATOM 1081 O O . MET A 1 131 ? -6.494 1.706 12.094 1.00 95.12 131 MET A O 1
ATOM 1085 N N . ALA A 1 132 ? -6.753 3.146 10.403 1.00 94.06 132 ALA A N 1
ATOM 1086 C CA . ALA A 1 132 ? -7.487 4.141 11.188 1.00 94.06 132 ALA A CA 1
ATOM 1087 C C . ALA A 1 132 ? -8.779 3.563 11.794 1.00 94.06 132 ALA A C 1
ATOM 1089 O O . ALA A 1 132 ? -9.102 3.806 12.962 1.00 94.06 132 ALA A O 1
ATOM 1090 N N . ILE A 1 133 ? -9.500 2.743 11.026 1.00 92.50 133 ILE A N 1
ATOM 1091 C CA . ILE A 1 133 ? -10.686 2.017 11.494 1.00 92.50 133 ILE A CA 1
ATOM 1092 C C . ILE A 1 133 ? -10.300 1.003 12.577 1.00 92.50 133 ILE A C 1
ATOM 1094 O O . ILE A 1 133 ? -10.999 0.892 13.584 1.00 92.50 133 ILE A O 1
ATOM 1098 N N . GLY A 1 134 ? -9.178 0.301 12.415 1.00 92.38 134 GLY A N 1
ATOM 1099 C CA . GLY A 1 134 ? -8.641 -0.624 13.410 1.00 92.38 134 GLY A CA 1
ATOM 1100 C C . GLY A 1 134 ? -8.292 0.060 14.724 1.00 92.38 134 GLY A C 1
ATOM 1101 O O . GLY A 1 134 ? -8.735 -0.387 15.780 1.00 92.38 134 GLY A O 1
ATOM 1102 N N . ILE A 1 135 ? -7.596 1.197 14.668 1.00 93.19 135 ILE A N 1
ATOM 1103 C CA . ILE A 1 135 ? -7.273 2.023 15.839 1.00 93.19 135 ILE A CA 1
ATOM 1104 C C . ILE A 1 135 ? -8.571 2.475 16.531 1.00 93.19 135 ILE A C 1
ATOM 1106 O O . ILE A 1 135 ? -8.701 2.357 17.751 1.00 93.19 135 ILE A O 1
ATOM 1110 N N . ARG A 1 136 ? -9.587 2.912 15.773 1.00 89.62 136 ARG A N 1
ATOM 1111 C CA . ARG A 1 136 ? -10.917 3.225 16.327 1.00 89.62 136 ARG A CA 1
ATOM 1112 C C . ARG A 1 136 ? -11.570 2.003 16.985 1.00 89.62 136 ARG A C 1
ATOM 1114 O O . ARG A 1 136 ? -12.177 2.134 18.049 1.00 89.62 136 ARG A O 1
ATOM 1121 N N . GLY A 1 137 ? -11.433 0.821 16.390 1.00 86.19 137 GLY A N 1
ATOM 1122 C CA . GLY A 1 137 ? -11.886 -0.444 16.966 1.00 86.19 137 GLY A CA 1
ATOM 1123 C C . GLY A 1 137 ? -11.197 -0.772 18.290 1.00 86.19 137 GLY A C 1
ATOM 1124 O O . GLY A 1 137 ? -11.868 -1.151 19.253 1.00 86.19 137 GLY A O 1
ATOM 1125 N N . VAL A 1 138 ? -9.886 -0.536 18.385 1.00 87.88 138 VAL A N 1
ATOM 1126 C CA . VAL A 1 138 ? -9.116 -0.675 19.630 1.00 87.88 138 VAL A CA 1
ATOM 1127 C C . VAL A 1 138 ? -9.614 0.302 20.691 1.00 87.88 138 VAL A C 1
ATOM 1129 O O . VAL A 1 138 ? -9.828 -0.135 21.819 1.00 87.88 138 VAL A O 1
ATOM 1132 N N . MET A 1 139 ? -9.887 1.564 20.341 1.00 84.50 139 MET A N 1
ATOM 1133 C CA . MET A 1 139 ? -10.408 2.572 21.277 1.00 84.50 139 MET A CA 1
ATOM 1134 C C . MET A 1 139 ? -11.809 2.241 21.807 1.00 84.50 139 MET A C 1
ATOM 1136 O O . MET A 1 139 ? -12.059 2.349 23.006 1.00 84.50 139 MET A O 1
ATOM 1140 N N . VAL A 1 140 ? -12.739 1.887 20.913 1.00 78.06 140 VAL A N 1
ATOM 1141 C CA . VAL A 1 140 ? -14.177 1.823 21.230 1.00 78.06 140 VAL A CA 1
ATOM 1142 C C . VAL A 1 140 ? -14.622 0.404 21.572 1.00 78.06 140 VAL A C 1
ATOM 1144 O O . VAL A 1 140 ? -15.314 0.175 22.556 1.00 78.06 140 VAL A O 1
ATOM 1147 N N . GLY A 1 141 ? -14.207 -0.599 20.805 1.00 73.81 141 GLY A N 1
ATOM 1148 C CA . GLY A 1 141 ? -14.772 -1.947 20.908 1.00 73.81 141 GLY A CA 1
ATOM 1149 C C . GLY A 1 141 ? -14.563 -2.738 19.624 1.00 73.81 141 GLY A C 1
ATOM 1150 O O . GLY A 1 141 ? -14.800 -2.177 18.557 1.00 73.81 141 GLY A O 1
ATOM 1151 N N . PRO A 1 142 ? -14.216 -4.036 19.686 1.00 65.56 142 PRO A N 1
ATOM 1152 C CA . PRO A 1 142 ? -14.163 -4.893 18.498 1.00 65.56 142 PRO A CA 1
ATOM 1153 C C . PRO A 1 142 ? -15.553 -5.142 17.874 1.00 65.56 142 PRO A C 1
ATOM 1155 O O . PRO A 1 142 ? -15.659 -5.709 16.787 1.00 65.56 142 PRO A O 1
ATOM 1158 N N . PHE A 1 143 ? -16.632 -4.723 18.546 1.00 62.59 143 PHE A N 1
ATOM 1159 C CA . PHE A 1 143 ? -18.012 -4.943 18.112 1.00 62.59 143 PHE A CA 1
ATOM 1160 C C . PHE A 1 143 ? -18.629 -3.821 17.269 1.00 62.59 143 PHE A C 1
ATOM 1162 O O . PHE A 1 143 ? -19.760 -3.998 16.826 1.00 62.59 143 PHE A O 1
ATOM 1169 N N . GLY A 1 144 ? -17.895 -2.752 16.938 1.00 56.09 144 GLY A N 1
ATOM 1170 C CA . GLY A 1 144 ? -18.356 -1.737 15.978 1.00 56.09 144 GLY A CA 1
ATOM 1171 C C . GLY A 1 144 ? -19.637 -0.995 16.382 1.00 56.09 144 GLY A C 1
ATOM 1172 O O . GLY A 1 144 ? -20.286 -1.367 17.355 1.00 56.09 144 GLY A O 1
ATOM 1173 N N . PRO A 1 145 ? -20.037 0.060 15.651 1.00 53.91 145 PRO A N 1
ATOM 1174 C CA . PRO A 1 145 ? -21.379 0.603 15.806 1.00 53.91 145 PRO A CA 1
ATOM 1175 C C . PRO A 1 145 ? -22.373 -0.471 15.340 1.00 53.91 145 PRO A C 1
ATOM 1177 O O . PRO A 1 145 ? -22.258 -0.992 14.223 1.00 53.91 145 PRO A O 1
ATOM 1180 N N . GLY A 1 146 ? -23.322 -0.846 16.194 1.00 54.03 146 GLY A N 1
ATOM 1181 C CA . GLY A 1 146 ? -24.479 -1.647 15.817 1.00 54.03 146 GLY A CA 1
ATOM 1182 C C . GLY A 1 146 ? -25.252 -1.009 14.658 1.00 54.03 146 GLY A C 1
ATOM 1183 O O . GLY A 1 146 ? -25.029 0.146 14.287 1.00 54.03 146 GLY A O 1
ATOM 1184 N N . LYS A 1 147 ? -26.181 -1.761 14.050 1.00 50.75 147 LYS A N 1
ATOM 1185 C CA . LYS A 1 147 ? -27.056 -1.221 12.989 1.00 50.75 147 LYS A CA 1
ATOM 1186 C C . LYS A 1 147 ? -27.866 0.002 13.460 1.00 50.75 147 LYS A C 1
ATOM 1188 O O . LYS A 1 147 ? -28.235 0.814 12.619 1.00 50.75 147 LYS A O 1
ATOM 1193 N N . GLU A 1 148 ? -28.069 0.146 14.768 1.00 50.25 148 GLU A N 1
ATOM 1194 C CA . GLU A 1 148 ? -28.812 1.238 15.411 1.00 50.25 148 GLU A CA 1
ATOM 1195 C C . GLU A 1 148 ? -27.919 2.358 15.979 1.00 50.25 148 GLU A C 1
ATOM 1197 O O . GLU A 1 148 ? -28.408 3.447 16.276 1.00 50.25 148 GLU A O 1
ATOM 1202 N N . ASP A 1 149 ? -26.598 2.167 16.045 1.00 49.97 149 ASP A N 1
ATOM 1203 C CA . ASP A 1 149 ? -25.690 3.132 16.669 1.00 49.97 149 ASP A CA 1
ATOM 1204 C C . ASP A 1 149 ? -25.317 4.255 15.691 1.00 49.97 149 ASP A C 1
ATOM 1206 O O . ASP A 1 149 ? -24.215 4.306 15.134 1.00 49.97 149 ASP A O 1
ATOM 1210 N N . ARG A 1 150 ? -26.237 5.207 15.489 1.00 49.84 150 ARG A N 1
ATOM 1211 C CA . ARG A 1 150 ? -25.847 6.566 15.060 1.00 49.84 150 ARG A CA 1
ATOM 1212 C C . ARG A 1 150 ? -25.019 7.262 16.143 1.00 49.84 150 ARG A C 1
ATOM 1214 O O . ARG A 1 150 ? -24.157 8.066 15.814 1.00 49.84 150 ARG A O 1
ATOM 1221 N N . PHE A 1 151 ? -25.222 6.876 17.397 1.00 46.09 151 PHE A N 1
ATOM 1222 C CA . PHE A 1 151 ? -24.400 7.166 18.563 1.00 46.09 151 PHE A CA 1
ATOM 1223 C C . PHE A 1 151 ? -24.556 5.962 19.495 1.00 46.09 151 PHE A C 1
ATOM 1225 O O . PHE A 1 151 ? -25.699 5.564 19.706 1.00 46.09 151 PHE A O 1
ATOM 1232 N N . PRO A 1 152 ? -23.482 5.366 20.042 1.00 48.84 152 PRO A N 1
ATOM 1233 C CA . PRO A 1 152 ? -23.662 4.376 21.095 1.00 48.84 152 PRO A CA 1
ATOM 1234 C C . PRO A 1 152 ? -24.466 5.038 22.216 1.00 48.84 152 PRO A C 1
ATOM 1236 O O . PRO A 1 152 ? -24.109 6.135 22.664 1.00 48.84 152 PRO A O 1
ATOM 1239 N N . ALA A 1 153 ? -25.573 4.417 22.625 1.00 45.56 153 ALA A N 1
ATOM 1240 C CA . ALA A 1 153 ? -26.320 4.861 23.790 1.00 45.56 153 ALA A CA 1
ATOM 1241 C C . ALA A 1 153 ? -25.325 4.997 24.953 1.00 45.56 153 ALA A C 1
ATOM 1243 O O . ALA A 1 153 ? -24.662 4.030 25.327 1.00 45.56 153 ALA A O 1
ATOM 1244 N N . ARG A 1 154 ? -25.186 6.219 25.488 1.00 49.09 154 ARG A N 1
ATOM 1245 C CA . ARG A 1 154 ? -24.290 6.567 26.610 1.00 49.09 154 ARG A CA 1
ATOM 1246 C C . ARG A 1 154 ? -24.333 5.537 27.753 1.00 49.09 154 ARG A C 1
ATOM 1248 O O . ARG A 1 154 ? -23.318 5.321 28.395 1.00 49.09 154 ARG A O 1
ATOM 1255 N N . ALA A 1 155 ? -25.472 4.871 27.937 1.00 47.59 155 ALA A N 1
ATOM 1256 C CA . ALA A 1 155 ? -25.759 3.951 29.029 1.00 47.59 155 ALA A CA 1
ATOM 1257 C C . ALA A 1 155 ? -24.864 2.694 29.108 1.00 47.59 155 ALA A C 1
ATOM 1259 O O . ALA A 1 155 ? -24.585 2.246 30.213 1.00 47.59 155 ALA A O 1
ATOM 1260 N N . ASP A 1 156 ? -24.372 2.141 27.992 1.00 50.53 156 ASP A N 1
ATOM 1261 C CA . ASP A 1 156 ? -23.561 0.899 28.020 1.00 50.53 156 ASP A CA 1
ATOM 1262 C C . ASP A 1 156 ? -22.041 1.181 28.118 1.00 50.53 156 ASP A C 1
ATOM 1264 O O . ASP A 1 156 ? -21.208 0.297 28.327 1.00 50.53 156 ASP A O 1
ATOM 1268 N N . LEU A 1 157 ? -21.656 2.455 27.979 1.00 52.28 157 LEU A N 1
ATOM 1269 C CA . LEU A 1 157 ? -20.268 2.932 27.994 1.00 52.28 157 LEU A CA 1
ATOM 1270 C C . LEU A 1 157 ? -19.730 3.218 29.406 1.00 52.28 157 LEU A C 1
ATOM 1272 O O . LEU A 1 157 ? -18.512 3.330 29.576 1.00 52.28 157 LEU A O 1
ATOM 1276 N N . ASP A 1 158 ? -20.612 3.307 30.402 1.00 51.84 158 ASP A N 1
ATOM 1277 C CA . ASP A 1 158 ? -20.289 3.764 31.759 1.00 51.84 158 ASP A CA 1
ATOM 1278 C C . ASP A 1 158 ? -19.993 2.619 32.748 1.00 51.84 158 ASP A C 1
ATOM 1280 O O . ASP A 1 158 ? -19.530 2.865 33.860 1.00 51.84 158 ASP A O 1
ATOM 1284 N N . ALA A 1 159 ? -20.154 1.351 32.347 1.00 60.25 159 ALA A N 1
ATOM 1285 C CA . ALA A 1 159 ? -19.973 0.212 33.253 1.00 60.25 159 ALA A CA 1
ATOM 1286 C C . ALA A 1 159 ? -18.506 -0.030 33.687 1.00 60.25 159 ALA A C 1
ATOM 1288 O O . ALA A 1 159 ? -18.270 -0.630 34.731 1.00 60.25 159 ALA A O 1
ATOM 1289 N N . HIS A 1 160 ? -17.505 0.396 32.896 1.00 64.38 160 HIS A N 1
ATOM 1290 C CA . HIS A 1 160 ? -16.078 0.114 33.160 1.00 64.38 160 HIS A CA 1
ATOM 1291 C C . HIS A 1 160 ? -15.128 1.239 32.679 1.00 64.38 160 HIS A C 1
ATOM 1293 O O . HIS A 1 160 ? -14.359 1.044 31.724 1.00 64.38 160 HIS A O 1
ATOM 1299 N N . PRO A 1 161 ? -15.103 2.411 33.343 1.00 70.00 161 PRO A N 1
ATOM 1300 C CA . PRO A 1 161 ? -14.304 3.568 32.915 1.00 70.00 161 PRO A CA 1
ATOM 1301 C C . PRO A 1 161 ? -12.793 3.277 32.821 1.00 70.00 161 PRO A C 1
ATOM 1303 O O . PRO A 1 161 ? -12.118 3.778 31.918 1.00 70.00 161 PRO A O 1
ATOM 1306 N N . GLY A 1 162 ? -12.258 2.405 33.687 1.00 77.56 162 GLY A N 1
ATOM 1307 C CA . GLY A 1 162 ? -10.844 2.009 33.670 1.00 77.56 162 GLY A CA 1
ATOM 1308 C C . GLY A 1 162 ? -10.424 1.281 32.387 1.00 77.56 162 GLY A C 1
ATOM 1309 O O . GLY A 1 162 ? -9.405 1.620 31.785 1.00 77.56 162 GLY A O 1
ATOM 1310 N N . ARG A 1 163 ? -11.244 0.339 31.896 1.00 78.81 163 ARG A N 1
ATOM 1311 C CA . ARG A 1 163 ? -10.959 -0.407 30.653 1.00 78.81 163 ARG A CA 1
ATOM 1312 C C . ARG A 1 163 ? -10.963 0.511 29.434 1.00 78.81 163 ARG A C 1
ATOM 1314 O O . ARG A 1 163 ? -10.127 0.358 28.548 1.00 78.81 163 ARG A O 1
ATOM 1321 N N . ARG A 1 164 ? -11.869 1.492 29.399 1.00 79.38 164 ARG A N 1
ATOM 1322 C CA . ARG A 1 164 ? -11.920 2.497 28.329 1.00 79.38 164 ARG A CA 1
ATOM 1323 C C . ARG A 1 164 ? -10.650 3.345 28.296 1.00 79.38 164 ARG A C 1
ATOM 1325 O O . ARG A 1 164 ? -10.072 3.520 27.226 1.00 79.38 164 ARG A O 1
ATOM 1332 N N . ARG A 1 165 ? -10.189 3.818 29.458 1.00 84.75 165 ARG A N 1
ATOM 1333 C CA . ARG A 1 165 ? -8.972 4.635 29.562 1.00 84.75 165 ARG A CA 1
ATOM 1334 C C . ARG A 1 165 ? -7.738 3.874 29.082 1.00 84.75 165 ARG A C 1
ATOM 1336 O O . ARG A 1 165 ? -6.991 4.397 28.265 1.00 84.75 165 ARG A O 1
ATOM 1343 N N . VAL A 1 166 ? -7.576 2.619 29.508 1.00 87.94 166 VAL A N 1
ATOM 1344 C CA . VAL A 1 166 ? -6.471 1.752 29.059 1.00 87.94 166 VAL A CA 1
ATOM 1345 C C . VAL A 1 166 ? -6.478 1.591 27.537 1.00 87.94 166 VAL A C 1
ATOM 1347 O O . VAL A 1 166 ? -5.452 1.773 26.891 1.00 87.94 166 VAL A O 1
ATOM 1350 N N . ARG A 1 167 ? -7.640 1.322 26.933 1.00 89.19 167 ARG A N 1
ATOM 1351 C CA . ARG A 1 167 ? -7.768 1.149 25.476 1.00 89.19 167 ARG A CA 1
ATOM 1352 C C . ARG A 1 167 ? -7.466 2.422 24.689 1.00 89.19 167 ARG A C 1
ATOM 1354 O O . ARG A 1 167 ? -6.844 2.350 23.632 1.00 89.19 167 ARG A O 1
ATOM 1361 N N . GLN A 1 168 ? -7.872 3.580 25.206 1.00 88.62 168 GLN A N 1
ATOM 1362 C CA . GLN A 1 168 ? -7.527 4.879 24.625 1.00 88.62 168 GLN A CA 1
ATOM 1363 C C . GLN A 1 168 ? -6.028 5.159 24.715 1.00 88.62 168 GLN A C 1
ATOM 1365 O O . GLN A 1 168 ? -5.450 5.616 23.735 1.00 88.62 168 GLN A O 1
ATOM 1370 N N . VAL A 1 169 ? -5.394 4.842 25.848 1.00 92.94 169 VAL A N 1
ATOM 1371 C CA . VAL A 1 169 ? -3.938 4.964 26.007 1.00 92.94 169 VAL A CA 1
ATOM 1372 C C . VAL A 1 169 ? -3.216 4.053 25.016 1.00 92.94 169 VAL A C 1
ATOM 1374 O O . VAL A 1 169 ? -2.355 4.532 24.292 1.00 92.94 169 VAL A O 1
ATOM 1377 N N . ILE A 1 170 ? -3.611 2.781 24.899 1.00 93.19 170 ILE A N 1
ATOM 1378 C CA . ILE A 1 170 ? -3.020 1.839 23.930 1.00 93.19 170 ILE A CA 1
ATOM 1379 C C . ILE A 1 170 ? -3.155 2.364 22.495 1.00 93.19 170 ILE A C 1
ATOM 1381 O O . ILE A 1 170 ? -2.180 2.379 21.749 1.00 93.19 170 ILE A O 1
ATOM 1385 N N . ALA A 1 171 ? -4.345 2.824 22.103 1.00 92.81 171 ALA A N 1
ATOM 1386 C CA . ALA A 1 171 ? -4.559 3.384 20.772 1.00 92.81 171 ALA A CA 1
ATOM 1387 C C . ALA A 1 171 ? -3.748 4.669 20.542 1.00 92.81 171 ALA A C 1
ATOM 1389 O O . ALA A 1 171 ? -3.189 4.851 19.464 1.00 92.81 171 ALA A O 1
ATOM 1390 N N . GLY A 1 172 ? -3.651 5.538 21.552 1.00 94.69 172 GLY A N 1
ATOM 1391 C CA . GLY A 1 172 ? -2.837 6.751 21.507 1.00 94.69 172 GLY A CA 1
ATOM 1392 C C . GLY A 1 172 ? -1.350 6.444 21.344 1.00 94.69 172 GLY A C 1
ATOM 1393 O O . GLY A 1 172 ? -0.698 7.048 20.498 1.00 94.69 172 GLY A O 1
ATOM 1394 N N . LEU A 1 173 ? -0.834 5.453 22.077 1.00 96.38 173 LEU A N 1
ATOM 1395 C CA . LEU A 1 173 ? 0.539 4.965 21.931 1.00 96.38 173 LEU A CA 1
ATOM 1396 C C . LEU A 1 173 ? 0.787 4.380 20.536 1.00 96.38 173 LEU A C 1
ATOM 1398 O O . LEU A 1 173 ? 1.819 4.664 19.937 1.00 96.38 173 LEU A O 1
ATOM 1402 N N . ALA A 1 174 ? -0.164 3.618 19.986 1.00 95.25 174 ALA A N 1
ATOM 1403 C CA . ALA A 1 174 ? -0.056 3.088 18.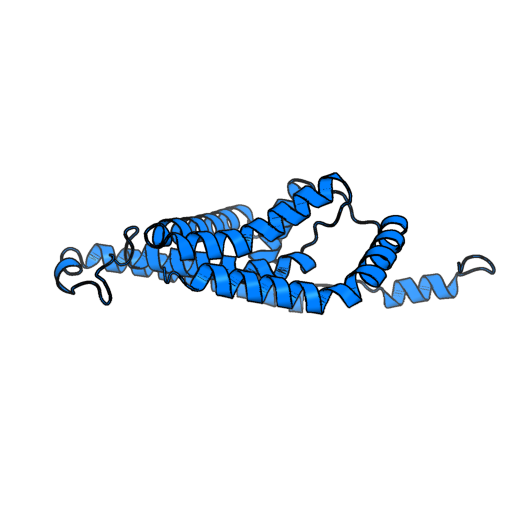627 1.00 95.25 174 ALA A CA 1
ATOM 1404 C C . ALA A 1 174 ? -0.001 4.210 17.575 1.00 95.25 174 ALA A C 1
ATOM 1406 O O . ALA A 1 174 ? 0.842 4.167 16.683 1.00 95.25 174 ALA A O 1
ATOM 1407 N N . VAL A 1 175 ? -0.850 5.237 17.699 1.00 96.62 175 VAL A N 1
ATOM 1408 C CA . VAL A 1 175 ? -0.823 6.417 16.815 1.00 96.62 175 VAL A CA 1
ATOM 1409 C C . VAL A 1 175 ? 0.500 7.169 16.948 1.00 96.62 175 VAL A C 1
ATOM 1411 O O . VAL A 1 175 ? 1.120 7.481 15.935 1.00 96.62 175 VAL A O 1
ATOM 1414 N N . ALA A 1 176 ? 0.957 7.428 18.176 1.00 97.25 176 ALA A N 1
ATOM 1415 C CA . ALA A 1 176 ? 2.225 8.110 18.422 1.00 97.25 176 ALA A CA 1
ATOM 1416 C C . ALA A 1 176 ? 3.407 7.341 17.813 1.00 97.25 176 ALA A C 1
ATOM 1418 O O . ALA A 1 176 ? 4.271 7.948 17.186 1.00 97.25 176 ALA A O 1
ATOM 1419 N N . LEU A 1 177 ? 3.408 6.010 17.926 1.00 96.38 177 LEU A N 1
ATOM 1420 C CA . LEU A 1 177 ? 4.418 5.155 17.311 1.00 96.38 177 LEU A CA 1
ATOM 1421 C C . LEU A 1 177 ? 4.376 5.230 15.779 1.00 96.38 177 LEU A C 1
ATOM 1423 O O . LEU A 1 177 ? 5.418 5.416 15.163 1.00 96.38 177 LEU A O 1
ATOM 1427 N N . ILE A 1 178 ? 3.194 5.138 15.159 1.00 95.62 178 ILE A N 1
ATOM 1428 C CA . ILE A 1 178 ? 3.030 5.255 13.696 1.00 95.62 178 ILE A CA 1
ATOM 1429 C C . ILE A 1 178 ? 3.548 6.607 13.195 1.00 95.62 178 ILE A C 1
ATOM 1431 O O . ILE A 1 178 ? 4.301 6.663 12.221 1.00 95.62 178 ILE A O 1
ATOM 1435 N N . LEU A 1 179 ? 3.171 7.699 13.866 1.00 96.25 179 LEU A N 1
ATOM 1436 C CA . LEU A 1 179 ? 3.627 9.044 13.517 1.00 96.25 179 LEU A CA 1
ATOM 1437 C C . LEU A 1 179 ? 5.137 9.195 13.724 1.00 96.25 179 LEU A C 1
ATOM 1439 O O . LEU A 1 179 ? 5.805 9.774 12.873 1.00 96.25 179 LEU A O 1
ATOM 1443 N N . GLY A 1 180 ? 5.684 8.628 14.802 1.00 96.44 1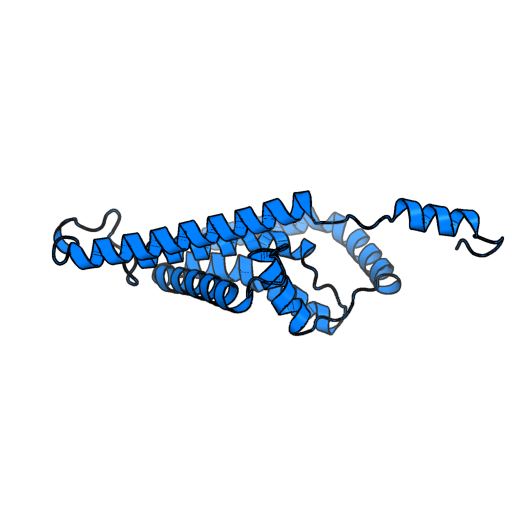80 GLY A N 1
ATOM 1444 C CA . GLY A 1 180 ? 7.121 8.604 15.070 1.00 96.44 180 GLY A CA 1
ATOM 1445 C C . GLY A 1 180 ? 7.905 7.858 13.991 1.00 96.44 180 GLY A C 1
ATOM 1446 O O . GLY A 1 180 ? 8.857 8.405 13.443 1.00 96.44 180 GLY A O 1
ATOM 1447 N N . LEU A 1 181 ? 7.473 6.649 13.618 1.00 95.69 181 LEU A N 1
ATOM 1448 C CA . LEU A 1 181 ? 8.090 5.860 12.543 1.00 95.69 181 LEU A CA 1
ATOM 1449 C C . LEU A 1 181 ? 7.998 6.572 11.190 1.00 95.69 181 LEU A C 1
ATOM 1451 O O . LEU A 1 181 ? 8.976 6.603 10.444 1.00 95.69 181 LEU A O 1
ATOM 1455 N N . SER A 1 182 ? 6.849 7.185 10.893 1.00 94.31 182 SER A N 1
ATOM 1456 C CA . SER A 1 182 ? 6.651 7.969 9.669 1.00 94.31 182 SER A CA 1
ATOM 1457 C C . SER A 1 182 ? 7.565 9.194 9.643 1.00 94.31 182 SER A C 1
ATOM 1459 O O . SER A 1 182 ? 8.183 9.475 8.621 1.00 94.31 182 SER A O 1
ATOM 1461 N N . GLY A 1 183 ? 7.708 9.886 10.778 1.00 95.81 183 GLY A N 1
ATOM 1462 C CA . GLY A 1 183 ? 8.609 11.024 10.940 1.00 95.81 183 GLY A CA 1
ATOM 1463 C C . GLY A 1 183 ? 10.076 10.638 10.770 1.00 95.81 183 GLY A C 1
ATOM 1464 O O . GLY A 1 183 ? 10.788 11.294 10.018 1.00 95.81 183 GLY A O 1
ATOM 1465 N N . VAL A 1 184 ? 10.513 9.536 11.389 1.00 95.56 184 VAL A N 1
ATOM 1466 C CA . VAL A 1 184 ? 11.871 8.991 11.218 1.00 95.56 184 VAL A CA 1
ATOM 1467 C C . VAL A 1 184 ? 12.119 8.593 9.765 1.00 95.56 184 VAL A C 1
ATOM 1469 O O . VAL A 1 184 ? 13.138 8.973 9.196 1.00 95.56 184 VAL A O 1
ATOM 1472 N N . SER A 1 185 ? 11.181 7.875 9.139 1.00 94.19 185 SER A N 1
ATOM 1473 C CA . SER A 1 185 ? 11.285 7.490 7.729 1.00 94.19 185 SER A CA 1
ATOM 1474 C C . SER A 1 185 ? 11.376 8.718 6.820 1.00 94.19 185 SER A C 1
ATOM 1476 O O . SER A 1 185 ? 12.182 8.737 5.896 1.00 94.19 185 SER A O 1
ATOM 1478 N N . LEU A 1 186 ? 10.564 9.748 7.059 1.00 94.19 186 LEU A N 1
ATOM 1479 C CA . LEU A 1 186 ? 10.576 10.971 6.259 1.00 94.19 186 LEU A CA 1
ATOM 1480 C C . LEU A 1 186 ? 11.878 11.757 6.455 1.00 94.19 186 LEU A C 1
ATOM 1482 O O . LEU A 1 186 ? 12.488 12.196 5.486 1.00 94.19 186 LEU A O 1
ATOM 1486 N N . PHE A 1 187 ? 12.334 11.892 7.699 1.00 94.88 187 PHE A N 1
ATOM 1487 C CA . PHE A 1 187 ? 13.600 12.544 8.018 1.00 94.88 187 PHE A CA 1
ATOM 1488 C C . PHE A 1 187 ? 14.776 11.844 7.332 1.00 94.88 187 PHE A C 1
ATOM 1490 O O . PHE A 1 187 ? 15.605 12.497 6.701 1.00 94.88 187 PHE A O 1
ATOM 1497 N N . ASN A 1 188 ? 14.823 10.514 7.395 1.00 93.69 188 ASN A N 1
ATOM 1498 C CA . ASN A 1 188 ? 15.883 9.732 6.773 1.00 93.69 188 ASN A CA 1
ATOM 1499 C C . ASN A 1 188 ? 15.824 9.812 5.238 1.00 93.69 188 ASN A C 1
ATOM 1501 O O . ASN A 1 188 ? 16.860 9.924 4.587 1.00 93.69 188 ASN A O 1
ATOM 1505 N N . TYR A 1 189 ? 14.619 9.852 4.659 1.00 91.06 189 TYR A N 1
ATOM 1506 C CA . TYR A 1 189 ? 14.437 10.104 3.229 1.00 91.06 189 TYR A CA 1
ATOM 1507 C C . TYR A 1 189 ? 15.021 11.453 2.787 1.00 91.06 189 TYR A C 1
ATOM 1509 O O . TYR A 1 189 ? 15.593 11.542 1.712 1.00 91.06 189 TYR A O 1
ATOM 1517 N N . TYR A 1 190 ? 14.913 12.507 3.596 1.00 91.75 190 TYR A N 1
ATOM 1518 C CA . TYR A 1 190 ? 15.445 13.818 3.210 1.00 91.75 190 TYR A CA 1
ATOM 1519 C C . TYR A 1 190 ? 16.917 14.039 3.572 1.00 91.75 190 TYR A C 1
ATOM 1521 O O . TYR A 1 190 ? 17.551 14.902 2.971 1.00 91.75 190 TYR A O 1
ATOM 1529 N N . THR A 1 191 ? 17.463 13.300 4.540 1.00 92.25 191 THR A N 1
ATOM 1530 C CA . THR A 1 191 ? 18.826 13.542 5.053 1.00 92.25 191 THR A CA 1
ATOM 1531 C C . THR A 1 191 ? 19.847 12.485 4.652 1.00 92.25 191 THR A C 1
ATOM 1533 O O . THR A 1 191 ? 21.010 12.824 4.453 1.00 92.25 191 THR A O 1
ATOM 1536 N N . ALA A 1 192 ? 19.437 11.223 4.517 1.00 85.75 192 ALA A N 1
ATOM 1537 C CA . ALA A 1 192 ? 20.342 10.107 4.249 1.00 85.75 192 ALA A CA 1
ATOM 1538 C C . ALA A 1 192 ? 20.126 9.460 2.875 1.00 85.75 192 ALA A C 1
ATOM 1540 O O . ALA A 1 192 ? 20.981 8.701 2.419 1.00 85.75 192 ALA A O 1
ATOM 1541 N N . PHE A 1 193 ? 19.004 9.733 2.200 1.00 81.19 193 PHE A N 1
ATOM 1542 C CA . PHE A 1 193 ? 18.763 9.190 0.867 1.00 81.19 193 PHE A CA 1
ATOM 1543 C C . PHE A 1 193 ? 19.668 9.869 -0.162 1.00 81.19 193 PHE A C 1
ATOM 1545 O O . PHE A 1 193 ? 19.513 11.047 -0.489 1.00 81.19 193 PHE A O 1
ATOM 1552 N N . GLN A 1 194 ? 20.603 9.101 -0.709 1.00 79.50 194 GLN A N 1
ATOM 1553 C CA . GLN A 1 194 ? 21.408 9.535 -1.838 1.00 79.50 194 GLN A CA 1
ATOM 1554 C C . GLN A 1 194 ? 20.677 9.189 -3.130 1.00 79.50 194 GLN A C 1
ATOM 1556 O O . GLN A 1 194 ? 20.489 8.021 -3.468 1.00 79.50 194 GLN A O 1
ATOM 1561 N N . LYS A 1 195 ? 20.253 10.221 -3.861 1.00 78.00 195 LYS A N 1
ATOM 1562 C CA . LYS A 1 195 ? 19.707 10.043 -5.204 1.00 78.00 195 LYS A CA 1
ATOM 1563 C C . LYS A 1 195 ? 20.809 9.502 -6.113 1.00 78.00 195 LYS A C 1
ATOM 1565 O O . LYS A 1 195 ? 21.896 10.071 -6.164 1.00 78.00 195 LYS A O 1
ATOM 1570 N N . GLU A 1 196 ? 20.501 8.445 -6.855 1.00 82.31 196 GLU A N 1
ATOM 1571 C CA . GLU A 1 196 ? 21.397 7.879 -7.863 1.00 82.31 196 GLU A CA 1
ATOM 1572 C C . GLU A 1 196 ? 21.884 8.970 -8.830 1.00 82.31 196 GLU A C 1
ATOM 1574 O O . GLU A 1 196 ? 21.091 9.729 -9.404 1.00 82.31 196 GLU A O 1
ATOM 1579 N N . GLU A 1 197 ? 23.202 9.060 -9.009 1.00 87.19 197 GLU A N 1
ATOM 1580 C CA . GLU A 1 197 ? 23.852 10.093 -9.818 1.00 87.19 197 GLU A CA 1
ATOM 1581 C C . GLU A 1 197 ? 23.803 9.755 -11.316 1.00 87.19 197 GLU A C 1
ATOM 1583 O O . GLU A 1 197 ? 24.819 9.763 -12.012 1.00 87.19 197 GLU A O 1
ATOM 1588 N N . TRP A 1 198 ? 22.601 9.486 -11.836 1.00 86.94 198 TRP A N 1
ATOM 1589 C CA . TRP A 1 198 ? 22.368 9.139 -13.243 1.00 86.94 198 TRP A CA 1
ATOM 1590 C C . TRP A 1 198 ? 22.985 10.142 -14.219 1.00 86.94 198 TRP A C 1
ATOM 1592 O O . TRP A 1 198 ? 23.443 9.751 -15.284 1.00 86.94 198 TRP A O 1
ATOM 1602 N N . ALA A 1 199 ? 23.070 11.421 -13.840 1.00 85.62 199 ALA A N 1
ATOM 1603 C CA . ALA A 1 199 ? 23.744 12.442 -14.637 1.00 85.62 199 ALA A CA 1
ATOM 1604 C C . ALA A 1 199 ? 25.245 12.157 -14.819 1.00 85.62 199 ALA A C 1
ATOM 1606 O O . ALA A 1 199 ? 25.768 12.322 -15.918 1.00 85.62 199 ALA A O 1
ATOM 1607 N N . LYS A 1 200 ? 25.939 11.691 -13.772 1.00 89.31 200 LYS A N 1
ATOM 1608 C CA . LYS A 1 200 ? 27.358 11.323 -13.867 1.00 89.31 200 LYS A CA 1
ATOM 1609 C C . LYS A 1 200 ? 27.544 10.037 -14.664 1.00 89.31 200 LYS A C 1
ATOM 1611 O O . LYS A 1 200 ? 28.455 9.973 -15.482 1.00 89.31 200 LYS A O 1
ATOM 1616 N N . ALA A 1 201 ? 26.668 9.050 -14.472 1.00 88.44 201 ALA A N 1
ATOM 1617 C CA . ALA A 1 201 ? 26.683 7.821 -15.264 1.00 88.44 201 ALA A CA 1
ATOM 1618 C C . ALA A 1 201 ? 26.449 8.108 -16.760 1.00 88.44 201 ALA A C 1
ATOM 1620 O O . ALA A 1 201 ? 27.212 7.647 -17.602 1.00 88.44 201 ALA A O 1
ATOM 1621 N N . ALA A 1 202 ? 25.461 8.943 -17.092 1.00 88.94 202 ALA A N 1
ATOM 1622 C CA . ALA A 1 202 ? 25.185 9.357 -18.465 1.00 88.94 202 ALA A CA 1
ATOM 1623 C C . ALA A 1 202 ? 26.352 10.146 -19.075 1.00 88.94 202 ALA A C 1
ATOM 1625 O O . ALA A 1 202 ? 26.741 9.874 -20.205 1.00 88.94 202 ALA A O 1
ATOM 1626 N N . ALA A 1 203 ? 26.959 11.072 -18.323 1.00 90.56 203 ALA A N 1
ATOM 1627 C CA . ALA A 1 203 ? 28.144 11.801 -18.775 1.00 90.56 203 ALA A CA 1
ATOM 1628 C C . ALA A 1 203 ? 29.345 10.867 -19.009 1.00 90.56 203 ALA A C 1
ATOM 1630 O O . ALA A 1 203 ? 30.084 11.043 -19.974 1.00 90.56 203 ALA A O 1
ATOM 1631 N N . TYR A 1 204 ? 29.525 9.853 -18.156 1.00 91.06 204 TYR A N 1
ATOM 1632 C CA . TYR A 1 204 ? 30.565 8.837 -18.316 1.00 91.06 204 TYR A CA 1
ATOM 1633 C C . TYR A 1 204 ? 30.377 8.020 -19.599 1.00 91.06 204 TYR A C 1
ATOM 1635 O O . TYR A 1 204 ? 31.358 7.798 -20.309 1.00 91.06 204 TYR A O 1
ATOM 1643 N N . VAL A 1 205 ? 29.140 7.597 -19.889 1.00 90.12 205 VAL A N 1
ATOM 1644 C CA . VAL A 1 205 ? 28.787 6.866 -21.117 1.00 90.12 205 VAL A CA 1
ATOM 1645 C C . VAL A 1 205 ? 28.958 7.764 -22.340 1.00 90.12 205 VAL A C 1
ATOM 1647 O O . VAL A 1 205 ? 29.639 7.376 -23.278 1.00 90.12 205 VAL A O 1
ATOM 1650 N N . ALA A 1 206 ? 28.441 8.994 -22.309 1.00 88.31 206 ALA A N 1
ATOM 1651 C CA . ALA A 1 206 ? 28.563 9.942 -23.417 1.00 88.31 206 ALA A CA 1
ATOM 1652 C C . ALA A 1 206 ? 30.026 10.271 -23.763 1.00 88.31 206 ALA A C 1
ATOM 1654 O O . ALA A 1 206 ? 30.361 10.423 -24.932 1.00 88.31 206 ALA A O 1
ATOM 1655 N N . ALA A 1 207 ? 30.909 10.344 -22.762 1.00 91.25 207 ALA A N 1
ATOM 1656 C CA . ALA A 1 207 ? 32.337 10.586 -22.971 1.00 91.25 207 ALA A CA 1
ATOM 1657 C C . ALA A 1 207 ? 33.102 9.377 -23.544 1.00 91.25 207 ALA A C 1
ATOM 1659 O O . ALA A 1 207 ? 34.254 9.533 -23.944 1.00 91.25 207 ALA A O 1
ATOM 1660 N N . ARG A 1 208 ? 32.506 8.180 -23.530 1.00 90.81 208 ARG A N 1
ATOM 1661 C CA . ARG A 1 208 ? 33.134 6.917 -23.953 1.00 90.81 208 ARG A CA 1
ATOM 1662 C C . ARG A 1 208 ? 32.384 6.198 -25.072 1.00 90.81 208 ARG A C 1
ATOM 1664 O O . ARG A 1 208 ? 32.803 5.112 -25.440 1.00 90.81 208 ARG A O 1
ATOM 1671 N N . ALA A 1 209 ? 31.300 6.775 -25.579 1.00 87.81 209 ALA A N 1
ATOM 1672 C CA . ALA A 1 209 ? 30.531 6.187 -26.664 1.00 87.81 209 ALA A CA 1
ATOM 1673 C C . ALA A 1 209 ? 31.349 6.220 -27.964 1.00 87.81 209 ALA A C 1
ATOM 1675 O O . ALA A 1 209 ? 31.786 7.290 -28.400 1.00 87.81 209 ALA A O 1
ATOM 1676 N N . GLU A 1 210 ? 31.550 5.059 -28.579 1.00 88.56 210 GLU A N 1
ATOM 1677 C CA . GLU A 1 210 ? 32.229 4.912 -29.864 1.00 88.56 210 GLU A CA 1
ATOM 1678 C C . GLU A 1 210 ? 31.227 4.965 -31.036 1.00 88.56 210 GLU A C 1
ATOM 1680 O O . GLU A 1 210 ? 30.017 4.766 -30.852 1.00 88.56 210 GLU A O 1
ATOM 1685 N N . PRO A 1 211 ? 31.685 5.250 -32.273 1.00 78.69 211 PRO A N 1
ATOM 1686 C CA . PRO A 1 211 ? 30.835 5.169 -33.458 1.00 78.69 211 PRO A CA 1
ATOM 1687 C C . PRO A 1 211 ? 30.278 3.744 -33.640 1.00 78.69 211 PRO A C 1
ATOM 1689 O O . PRO A 1 211 ? 30.988 2.849 -34.087 1.00 78.69 211 PRO A O 1
ATOM 1692 N N . GLY A 1 212 ? 29.000 3.547 -33.297 1.00 80.19 212 GLY A N 1
ATOM 1693 C CA . GLY A 1 212 ? 28.308 2.249 -33.336 1.00 80.19 212 GLY A CA 1
ATOM 1694 C C . GLY A 1 212 ? 27.605 1.854 -32.030 1.00 80.19 212 GLY A C 1
ATOM 1695 O O . GLY A 1 212 ? 26.762 0.963 -32.058 1.00 80.19 212 GLY A O 1
ATOM 1696 N N . ASP A 1 213 ? 27.889 2.541 -30.917 1.00 78.50 213 ASP A N 1
ATOM 1697 C CA . ASP A 1 213 ? 27.307 2.235 -29.595 1.00 78.50 213 ASP A CA 1
ATOM 1698 C C . ASP A 1 213 ? 25.892 2.800 -29.380 1.00 78.50 213 ASP A C 1
ATOM 1700 O O . ASP A 1 213 ? 25.199 2.429 -28.431 1.00 78.50 213 ASP A O 1
ATOM 1704 N N . MET A 1 214 ? 25.456 3.725 -30.236 1.00 67.81 214 MET A N 1
ATOM 1705 C CA . MET A 1 214 ? 24.106 4.288 -30.199 1.00 67.81 214 MET A CA 1
ATOM 1706 C C . MET A 1 214 ? 23.222 3.536 -31.200 1.00 67.81 214 MET A C 1
ATOM 1708 O O . MET A 1 214 ? 23.474 3.605 -32.403 1.00 67.81 214 MET A O 1
ATOM 1712 N N . LEU A 1 215 ? 22.226 2.810 -30.675 1.00 60.03 215 LEU A N 1
ATOM 1713 C CA . LEU A 1 215 ? 21.157 2.150 -31.439 1.00 60.03 215 LEU A CA 1
ATOM 1714 C C . LEU A 1 215 ? 20.181 3.163 -32.050 1.00 60.03 215 LEU A C 1
ATOM 1716 O O . LEU A 1 215 ? 19.849 4.152 -31.354 1.00 60.03 215 LEU A O 1
#

Radius of gyration: 23.76 Å; chains: 1; bounding box: 67×29×67 Å

Sequence (215 aa):
NSPRFGRNWAMIQGVAFLLWLPWAVPFVLQTRLVDGEFWIQAPTLRTVAGTLKTFSFAHLPDWLPAVPFLVLYALLALAGLFYFRRRMAWALLLLSLFAVPFVGELLVSLRRPIFYDRTLIWTTLPFYLLMAIGIRGVMVGPFGPGKEDRFPARADLDAHPGRRRVRQVIAGLAVALILGLSGVSLFNYYTAFQKEEWAKAAAYVAARAEPGDML